Protein AF-C6XQ33-F1 (afdb_monomer_lite)

Secondary structure (DSSP, 8-state):
--HHHHHHHHHHHHHHHHHHHHHHHHHHHH------SS-SS--------S----------PPP-HHHHHHS--HHHHHHHGGGTTTT---STTPPP-SS---TT-TTPBTT--TT----HHHHTT-SB--HHHHHHHHH-HHHHSTT-S--------HHHHHHHHHHHHHSSSSPPPPPPPPPGGGGS---S----------S--------------------------SSSSSTTTTTTSSTTHHHHHHHHHHHHHHHHHHHHHHHHHHHHHHHHHHHHHHHHHHHHHHHHHS-----

Organism: Hirschia baltica (strain ATCC 49814 / DSM 5838 / IFAM 1418) (NCBI:txid582402)

Sequence (299 aa):
MSDLGLNKIMAAAFSTGLAILGLNAASDAFFEHDGPEQPGYLVEVAATDAGHGDDEPKWIPPTDYGVLLAEADIAKGQKKVAACASCHNFEPNGPNGTGPGLYDVVMRDKASHGGFGYSDALISLGGQWDYASLDGFLKNPKKYASGTAMNYAGLSKETDRMNVIAYLHSLSASPAPLPAPLPPEAFIEPTSGEEAHGDVVDAAHETAEDAGHAVDAAHEEVENVSADAEAGVDALTDAAEGAQSDVADAVEEATETASDTASSIVDDVTEAVESATDEVEEAAEEVGEEVDTEHGPHN

pLDDT: mean 71.57, std 25.39, range [24.31, 98.44]

Structure (mmCIF, N/CA/C/O backbone):
data_AF-C6XQ33-F1
#
_entry.id   AF-C6XQ33-F1
#
loop_
_atom_site.group_PDB
_atom_site.id
_atom_site.type_symbol
_atom_site.label_atom_id
_atom_site.label_alt_id
_atom_site.label_comp_id
_atom_site.label_asym_id
_atom_site.label_entity_id
_atom_site.label_seq_id
_atom_site.pdbx_PDB_ins_code
_atom_site.Cartn_x
_atom_site.Cartn_y
_atom_site.Cartn_z
_atom_site.occupancy
_atom_site.B_iso_or_equiv
_atom_site.auth_seq_id
_atom_site.auth_comp_id
_atom_site.auth_asym_id
_atom_site.auth_atom_id
_atom_site.pdbx_PDB_model_num
ATOM 1 N N . MET A 1 1 ? -25.876 24.936 46.669 1.00 51.25 1 MET A N 1
ATOM 2 C CA . MET A 1 1 ? -24.677 24.707 45.833 1.00 51.25 1 MET A CA 1
ATOM 3 C C . MET A 1 1 ? -24.783 25.668 44.660 1.00 51.25 1 MET A C 1
ATOM 5 O O . MET A 1 1 ? -25.888 25.924 44.219 1.00 51.25 1 MET A O 1
ATOM 9 N N . SER A 1 2 ? -23.699 26.343 44.301 1.00 61.03 2 SER A N 1
ATOM 10 C CA . SER A 1 2 ? -23.708 27.698 43.729 1.00 61.03 2 SER A CA 1
ATOM 11 C C . SER A 1 2 ? -24.217 27.813 42.274 1.00 61.03 2 SER A C 1
ATOM 13 O O . SER A 1 2 ? -23.411 27.780 41.347 1.00 61.03 2 SER A O 1
ATOM 15 N N . ASP A 1 3 ? -25.515 28.079 42.067 1.00 67.25 3 ASP A N 1
ATOM 16 C CA . ASP A 1 3 ? -26.125 28.367 40.745 1.00 67.25 3 ASP A CA 1
ATOM 17 C C . ASP A 1 3 ? -25.450 29.530 39.989 1.00 67.25 3 ASP A C 1
ATOM 19 O O . ASP A 1 3 ? -25.383 29.565 38.760 1.00 67.25 3 ASP A O 1
ATOM 23 N N . LEU A 1 4 ? -24.870 30.482 40.726 1.00 70.06 4 LEU A N 1
ATOM 24 C CA . LEU A 1 4 ? -24.167 31.628 40.147 1.00 70.06 4 LEU A CA 1
ATOM 25 C C . LEU A 1 4 ? -22.819 31.248 39.501 1.00 70.06 4 LEU A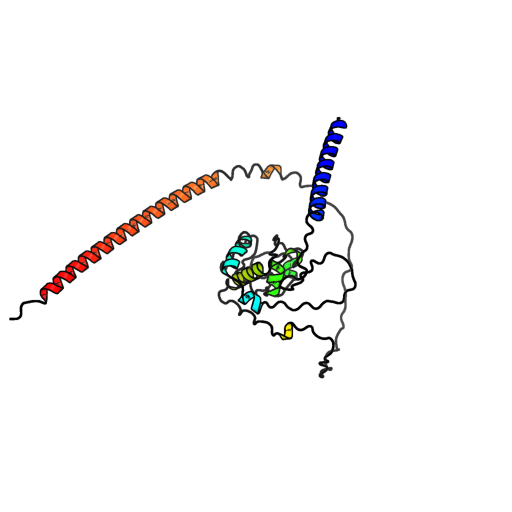 C 1
ATOM 27 O O . LEU A 1 4 ? -22.335 31.969 38.630 1.00 70.06 4 LEU A O 1
ATOM 31 N N . GLY A 1 5 ? -22.203 30.139 39.927 1.00 79.19 5 GLY A N 1
ATOM 32 C CA . GLY A 1 5 ? -20.967 29.620 39.334 1.00 79.19 5 GLY A CA 1
ATOM 33 C C . GLY A 1 5 ? -21.230 28.946 37.989 1.00 79.19 5 GLY A C 1
ATOM 34 O O . GLY A 1 5 ? -20.536 29.232 37.015 1.00 79.19 5 GLY A O 1
ATOM 35 N N . LEU A 1 6 ? -22.293 28.139 37.915 1.00 83.56 6 LEU A N 1
ATOM 36 C CA . LEU A 1 6 ? -22.696 27.449 36.691 1.00 83.56 6 LEU A CA 1
ATOM 37 C C . LEU A 1 6 ? -23.108 28.437 35.591 1.00 83.56 6 LEU A C 1
ATOM 39 O O . LEU A 1 6 ? -22.626 28.327 34.470 1.00 83.56 6 LEU A O 1
ATOM 43 N N . ASN A 1 7 ? -23.895 29.471 35.914 1.00 86.69 7 ASN A N 1
ATOM 44 C CA . ASN A 1 7 ? -24.280 30.489 34.928 1.00 86.69 7 ASN A CA 1
ATOM 45 C C . ASN A 1 7 ? -23.079 31.247 34.336 1.00 86.69 7 ASN A C 1
ATOM 47 O O . ASN A 1 7 ? -23.103 31.604 33.161 1.00 86.69 7 ASN A O 1
ATOM 51 N N . LYS A 1 8 ? -22.010 31.468 35.113 1.00 88.38 8 LYS A N 1
ATOM 52 C CA . LYS A 1 8 ? -20.780 32.101 34.607 1.00 88.38 8 LYS A CA 1
ATOM 53 C C . LYS A 1 8 ? -19.991 31.176 33.685 1.00 88.38 8 LYS A C 1
ATOM 55 O O . LYS A 1 8 ? -19.479 31.639 32.672 1.00 88.38 8 LYS A O 1
ATOM 60 N N . ILE A 1 9 ? -19.923 29.887 34.018 1.00 89.00 9 ILE A N 1
ATOM 61 C CA . ILE A 1 9 ? -19.264 28.876 33.180 1.00 89.00 9 ILE A CA 1
ATOM 62 C C . ILE A 1 9 ? -20.017 28.724 31.853 1.00 89.00 9 ILE A C 1
ATOM 64 O O . ILE A 1 9 ? -19.401 28.785 30.792 1.00 89.00 9 ILE A O 1
ATOM 68 N N . MET A 1 10 ? -21.348 28.629 31.895 1.00 89.06 10 MET A N 1
ATOM 69 C CA . MET A 1 10 ? -22.173 28.539 30.687 1.00 89.06 10 MET A CA 1
ATOM 70 C C . MET A 1 10 ? -22.054 29.804 29.830 1.00 89.06 10 MET A C 1
ATOM 72 O O . MET A 1 10 ? -21.887 29.705 28.618 1.00 89.06 10 MET A O 1
ATOM 76 N N . ALA A 1 11 ? -22.055 30.995 30.440 1.00 90.19 11 ALA A N 1
ATOM 77 C CA . ALA A 1 11 ? -21.854 32.247 29.712 1.00 90.19 11 ALA A CA 1
ATOM 78 C C . ALA A 1 11 ? -20.483 32.310 29.016 1.00 90.19 11 ALA A C 1
ATOM 80 O O . ALA A 1 11 ? -20.415 32.741 27.867 1.00 90.19 11 ALA A O 1
ATOM 81 N N . ALA A 1 12 ? -19.416 31.838 29.672 1.00 93.00 12 ALA A N 1
ATOM 82 C CA . ALA A 1 12 ? -18.077 31.779 29.083 1.00 93.00 12 ALA A CA 1
ATOM 83 C C . ALA A 1 12 ? -17.988 30.771 27.922 1.00 93.00 12 ALA A C 1
ATOM 85 O O . ALA A 1 12 ? -17.341 31.041 26.906 1.00 93.00 12 ALA A O 1
ATOM 86 N N . ALA A 1 13 ? -18.667 29.626 28.038 1.00 93.25 13 ALA A N 1
ATOM 87 C CA . ALA A 1 13 ? -18.737 28.634 26.968 1.00 93.25 13 ALA A CA 1
ATOM 88 C C . ALA A 1 13 ? -19.486 29.187 25.745 1.00 93.25 13 ALA A C 1
ATOM 90 O O . ALA A 1 13 ? -18.974 29.129 24.626 1.00 93.25 13 ALA A O 1
ATOM 91 N N . PHE A 1 14 ? -20.650 29.809 25.957 1.00 92.81 14 PHE A N 1
ATOM 92 C CA . PHE A 1 14 ? -21.431 30.403 24.872 1.00 92.81 14 PHE A CA 1
ATOM 93 C C . PHE A 1 14 ? -20.729 31.592 24.217 1.00 92.81 14 PHE A C 1
ATOM 95 O O . PHE A 1 14 ? -20.756 31.696 22.993 1.00 92.81 14 PHE A O 1
ATOM 102 N N . SER A 1 15 ? -20.061 32.461 24.984 1.00 93.31 15 SER A N 1
ATOM 103 C CA . SER A 1 15 ? -19.311 33.585 24.408 1.00 93.31 15 SER A CA 1
ATOM 104 C C . SER A 1 15 ? -18.145 33.111 23.547 1.00 93.31 15 SER A C 1
ATOM 106 O O . SER A 1 15 ? -17.896 33.673 22.485 1.00 93.31 15 SER A O 1
ATOM 108 N N . THR A 1 16 ? -17.453 32.056 23.983 1.00 94.94 16 THR A N 1
ATOM 109 C CA . THR A 1 16 ? -16.340 31.471 23.226 1.00 94.94 16 THR A CA 1
ATOM 110 C C . THR A 1 16 ? -16.848 30.811 21.945 1.00 94.94 16 THR A C 1
ATOM 112 O O . THR A 1 16 ? -16.303 31.062 20.873 1.00 94.94 16 THR A O 1
ATOM 115 N N . GLY A 1 17 ? -17.942 30.044 22.022 1.00 95.00 17 GLY A N 1
ATOM 116 C CA . GLY A 1 17 ? -18.570 29.433 20.848 1.00 95.00 17 GLY A CA 1
ATOM 117 C C . GLY A 1 17 ? -19.041 30.464 19.818 1.00 95.00 17 GLY A C 1
ATOM 118 O O . GLY A 1 17 ? -18.752 30.322 18.633 1.00 95.00 17 GLY A O 1
ATOM 119 N N . LEU A 1 18 ? -19.690 31.547 20.262 1.00 94.56 18 LEU A N 1
ATOM 120 C CA . LEU A 1 18 ? -20.123 32.644 19.387 1.00 94.56 18 LEU A CA 1
ATOM 121 C C . LEU A 1 18 ? -18.951 33.404 18.764 1.00 94.56 18 LEU A C 1
ATOM 123 O O . LEU A 1 18 ? -19.048 33.810 17.610 1.00 94.56 18 LEU A O 1
ATOM 127 N N . ALA A 1 19 ? -17.846 33.576 19.491 1.00 94.81 19 ALA A N 1
ATOM 128 C CA . ALA A 1 19 ? -16.646 34.196 18.942 1.00 94.81 19 ALA A CA 1
ATOM 129 C C . ALA A 1 19 ? -16.021 33.332 17.837 1.00 94.81 19 ALA A C 1
ATOM 131 O O . ALA A 1 19 ? -15.689 33.855 16.778 1.00 94.81 19 ALA A O 1
ATOM 132 N N . ILE A 1 20 ? -15.914 32.014 18.040 1.00 93.75 20 ILE A N 1
ATOM 133 C CA . ILE A 1 20 ? -15.385 31.088 17.025 1.00 93.75 20 ILE A CA 1
ATOM 134 C C . ILE A 1 20 ? -16.296 31.057 15.793 1.00 93.75 20 ILE A C 1
ATOM 136 O O . ILE A 1 20 ? -15.808 31.146 14.667 1.00 93.75 20 ILE A O 1
ATOM 140 N N . LEU A 1 21 ? -17.613 30.969 15.995 1.00 91.94 21 LEU A N 1
ATOM 141 C CA . LEU A 1 21 ? -18.579 30.960 14.897 1.00 91.94 21 LEU A CA 1
ATOM 142 C C . LEU A 1 21 ? -18.560 32.289 14.128 1.00 91.94 21 LEU A C 1
ATOM 144 O O . LEU A 1 21 ? -18.541 32.297 12.902 1.00 91.94 21 LEU A O 1
ATOM 148 N N . GLY A 1 22 ? -18.509 33.410 14.851 1.00 92.31 22 GLY A N 1
ATOM 149 C CA . GLY A 1 22 ? -18.441 34.746 14.268 1.00 92.31 22 GLY A CA 1
ATOM 150 C C . GLY A 1 22 ? -17.149 34.994 13.495 1.00 92.31 22 GLY A C 1
ATOM 151 O O . GLY A 1 22 ? -17.195 35.611 12.439 1.00 92.31 22 GLY A O 1
ATOM 152 N N . LEU A 1 23 ? -16.009 34.487 13.973 1.00 91.00 23 LEU A N 1
ATOM 153 C CA . LEU A 1 23 ? -14.731 34.591 13.265 1.00 91.00 23 LEU A CA 1
ATOM 154 C C . LEU A 1 23 ? -14.699 33.735 11.996 1.00 91.00 23 LEU A C 1
ATOM 156 O O . LEU A 1 23 ? -14.190 34.211 10.989 1.00 91.00 23 LEU A O 1
ATOM 160 N N . ASN A 1 24 ? -15.269 32.525 12.012 1.00 85.38 24 ASN A N 1
ATOM 161 C CA . ASN A 1 24 ? -15.393 31.710 10.797 1.00 85.38 24 ASN A CA 1
ATOM 162 C C . ASN A 1 24 ? -16.324 32.378 9.776 1.00 85.38 24 ASN A C 1
ATOM 164 O O . ASN A 1 24 ? -15.929 32.574 8.635 1.00 85.38 24 ASN A O 1
ATOM 168 N N . ALA A 1 25 ? -17.505 32.837 10.205 1.00 85.25 25 ALA A N 1
ATOM 169 C CA . ALA A 1 25 ? -18.443 33.528 9.319 1.00 85.25 25 ALA A CA 1
ATOM 170 C C . ALA A 1 25 ? -17.878 34.851 8.773 1.00 85.25 25 ALA A C 1
ATOM 172 O O . ALA A 1 25 ? -18.111 35.203 7.621 1.00 85.25 25 ALA A O 1
ATOM 173 N N . ALA A 1 26 ? -17.118 35.589 9.587 1.00 86.44 26 ALA A N 1
ATOM 174 C CA . ALA A 1 26 ? -16.405 36.773 9.128 1.00 86.44 26 ALA A CA 1
ATOM 175 C C . ALA A 1 26 ? -15.277 36.405 8.157 1.00 86.44 26 ALA A C 1
ATOM 177 O O . ALA A 1 26 ? -15.086 37.112 7.177 1.00 86.44 26 ALA A O 1
ATOM 178 N N . SER A 1 27 ? -14.553 35.308 8.395 1.00 82.69 27 SER A N 1
ATOM 179 C CA . SER A 1 27 ? -13.534 34.816 7.466 1.00 82.69 27 SER A CA 1
ATOM 180 C C . SER A 1 27 ? -14.152 34.514 6.102 1.00 82.69 27 SER A C 1
ATOM 182 O O . SER A 1 27 ? -13.655 35.016 5.104 1.00 82.69 27 SER A O 1
ATOM 184 N N . ASP A 1 28 ? -15.281 33.811 6.051 1.00 75.44 28 ASP A N 1
ATOM 185 C CA . ASP A 1 28 ? -15.960 33.514 4.782 1.00 75.44 28 ASP A CA 1
ATOM 186 C C . ASP A 1 28 ? -16.517 34.776 4.102 1.00 75.44 28 ASP A C 1
ATOM 188 O O . ASP A 1 28 ? -16.489 34.888 2.882 1.00 75.44 28 ASP A O 1
ATOM 192 N N . ALA A 1 29 ? -16.992 35.754 4.881 1.00 81.25 29 ALA A N 1
ATOM 193 C CA . ALA A 1 29 ? -17.533 37.003 4.342 1.00 81.25 29 ALA A CA 1
ATOM 194 C C . ALA A 1 29 ? -16.458 37.999 3.871 1.00 81.25 29 ALA A C 1
ATOM 196 O O . ALA A 1 29 ? -16.730 38.820 3.001 1.00 81.25 29 ALA A O 1
ATOM 197 N N . PHE A 1 30 ? -15.265 37.991 4.475 1.00 82.25 30 PHE A N 1
ATOM 198 C CA . PHE A 1 30 ? -14.160 38.883 4.097 1.00 82.25 30 PHE A CA 1
ATOM 199 C C . PHE A 1 30 ? -13.205 38.251 3.083 1.00 82.25 30 PHE A C 1
ATOM 201 O O . PHE A 1 30 ? -12.548 38.977 2.338 1.00 82.25 30 PHE A O 1
ATOM 208 N N . PHE A 1 31 ? -13.112 36.924 3.065 1.00 80.38 31 PHE A N 1
ATOM 209 C CA . PHE A 1 31 ? -12.342 36.164 2.094 1.00 80.38 31 PHE A CA 1
ATOM 210 C C . PHE A 1 31 ? -13.314 35.429 1.172 1.00 80.38 31 PHE A C 1
ATOM 212 O O . PHE A 1 31 ? -13.452 34.210 1.253 1.00 80.38 31 PHE A O 1
ATOM 219 N N . GLU A 1 32 ? -13.970 36.171 0.275 1.00 62.78 32 GLU A N 1
ATOM 220 C CA . GLU A 1 32 ? -14.597 35.580 -0.908 1.00 62.78 32 GLU A CA 1
ATOM 221 C C . GLU A 1 32 ? -13.506 34.840 -1.690 1.00 62.78 32 GLU A C 1
ATOM 223 O O . GLU A 1 32 ? -12.647 35.426 -2.352 1.00 62.78 32 GLU A O 1
ATOM 228 N N . HIS A 1 33 ? -13.464 33.523 -1.500 1.00 58.88 33 HIS A N 1
ATOM 229 C CA . HIS A 1 33 ? -12.551 32.643 -2.202 1.00 58.88 33 HIS A CA 1
ATOM 230 C C . HIS A 1 33 ? -13.174 32.367 -3.569 1.00 58.88 33 HIS A C 1
ATOM 232 O O . HIS A 1 33 ? -13.850 31.358 -3.760 1.00 58.88 33 HIS A O 1
ATOM 238 N N . ASP A 1 34 ? -12.970 33.290 -4.510 1.00 61.22 34 ASP A N 1
ATOM 239 C CA . ASP A 1 34 ? -13.173 33.017 -5.930 1.00 61.22 34 ASP A CA 1
ATOM 240 C C . ASP A 1 34 ? -12.180 31.918 -6.332 1.00 61.22 34 ASP A C 1
ATOM 242 O O . ASP A 1 34 ? -11.035 32.164 -6.726 1.00 61.22 34 ASP A O 1
ATOM 246 N N . GLY A 1 35 ? -12.599 30.666 -6.148 1.00 61.34 35 GLY A N 1
ATOM 247 C CA . GLY A 1 35 ? -11.924 29.520 -6.728 1.00 61.34 35 GLY A CA 1
ATOM 248 C C . GLY A 1 35 ? -11.896 29.699 -8.248 1.00 61.34 35 GLY A C 1
ATOM 249 O O . GLY A 1 35 ? -12.870 30.190 -8.820 1.00 61.34 35 GLY A O 1
ATOM 250 N N . PRO A 1 36 ? -10.797 29.348 -8.932 1.00 53.03 36 PRO A N 1
ATOM 251 C CA . PRO A 1 36 ? -10.714 29.522 -10.375 1.00 53.03 36 PRO A CA 1
ATOM 252 C C . PRO A 1 36 ? -11.858 28.762 -11.055 1.00 53.03 36 PRO A C 1
ATOM 254 O O . PRO A 1 36 ? -11.956 27.545 -10.916 1.00 53.03 36 PRO A O 1
ATOM 257 N N . GLU A 1 37 ? -12.682 29.465 -11.838 1.00 57.31 37 GLU A N 1
ATOM 258 C CA . GLU A 1 37 ? -13.810 28.886 -12.594 1.00 57.31 37 GLU A CA 1
ATOM 259 C C . GLU A 1 37 ? -13.374 27.839 -13.646 1.00 57.31 37 GLU A C 1
ATOM 261 O O . GLU A 1 37 ? -14.206 27.193 -14.278 1.00 57.31 37 GLU A O 1
ATOM 266 N N . GLN A 1 38 ? -12.065 27.637 -13.831 1.00 54.28 38 GLN A N 1
ATOM 267 C CA . GLN A 1 38 ? -11.473 26.541 -14.597 1.00 54.28 38 GLN A CA 1
ATOM 268 C C . GLN A 1 38 ? -10.183 26.069 -13.894 1.00 54.28 38 GLN A C 1
ATOM 270 O O . GLN A 1 38 ? -9.151 26.743 -14.000 1.00 54.28 38 GLN A O 1
ATOM 275 N N . PRO A 1 39 ? -10.174 24.930 -13.178 1.00 55.19 39 PRO A N 1
ATOM 276 C CA . PRO A 1 39 ? -8.922 24.291 -12.793 1.00 55.19 39 PRO A CA 1
ATOM 277 C C . PRO A 1 39 ? -8.177 23.856 -14.064 1.00 55.19 39 PRO A C 1
ATOM 279 O O . PRO A 1 39 ? -8.771 23.294 -14.979 1.00 55.19 39 PRO A O 1
ATOM 282 N N . GLY A 1 40 ? -6.862 24.093 -14.128 1.00 50.72 40 GLY A N 1
ATOM 283 C CA . GLY A 1 40 ? -5.999 23.784 -15.284 1.00 50.72 40 GLY A CA 1
ATOM 284 C C . GLY A 1 40 ? -5.842 22.294 -15.638 1.00 50.72 40 GLY A C 1
ATOM 285 O O . GLY A 1 40 ? -4.902 21.946 -16.346 1.00 50.72 40 GLY A O 1
ATOM 286 N N . TYR A 1 41 ? -6.732 21.432 -15.141 1.00 50.09 41 TYR A N 1
ATOM 287 C CA . TYR A 1 41 ? -6.979 20.065 -15.586 1.00 50.09 41 TYR A CA 1
ATOM 288 C C . TYR A 1 41 ? -8.327 19.606 -14.992 1.00 50.09 41 TYR A C 1
ATOM 290 O O . TYR A 1 41 ? -8.499 19.613 -13.772 1.00 50.09 41 TYR A O 1
ATOM 298 N N . LEU A 1 42 ? -9.297 19.244 -15.835 1.00 39.97 42 LEU A N 1
ATOM 299 C CA . LEU A 1 42 ? -10.604 18.739 -15.402 1.00 39.97 42 LEU A CA 1
ATOM 300 C C . LEU A 1 42 ? -10.475 17.267 -14.980 1.00 39.97 42 LEU A C 1
ATOM 302 O O . LEU A 1 42 ? -10.427 16.380 -15.825 1.00 39.97 42 LEU A O 1
ATOM 306 N N . VAL A 1 43 ? -10.450 17.015 -13.670 1.00 48.62 43 VAL A N 1
ATOM 307 C CA . VAL A 1 43 ? -10.897 15.747 -13.072 1.00 48.62 43 VAL A CA 1
ATOM 308 C C . VAL A 1 43 ? -11.839 16.114 -11.932 1.00 48.62 43 VAL A C 1
ATOM 310 O O . VAL A 1 43 ? -11.416 16.468 -10.832 1.00 48.62 43 VAL A O 1
ATOM 313 N N . GLU A 1 44 ? -13.135 16.086 -12.222 1.00 40.12 44 GLU A N 1
ATOM 314 C CA . GLU A 1 44 ? -14.192 16.263 -11.232 1.00 40.12 44 GLU A CA 1
ATOM 315 C C . GLU A 1 44 ? -14.238 15.027 -10.324 1.00 40.12 44 GLU A C 1
ATOM 317 O O . GLU A 1 44 ? -14.820 13.999 -10.660 1.00 40.12 44 GLU A O 1
ATOM 322 N N . VAL A 1 45 ? -13.622 15.121 -9.144 1.00 45.00 45 VAL A N 1
ATOM 323 C CA . VAL A 1 45 ? -13.967 14.249 -8.018 1.00 45.00 45 VAL A CA 1
ATOM 324 C C . VAL A 1 45 ? -15.098 14.934 -7.264 1.00 45.00 45 VAL A C 1
ATOM 326 O O . VAL A 1 45 ? -14.860 15.732 -6.358 1.00 45.00 45 VAL A O 1
ATOM 329 N N . ALA A 1 46 ? -16.337 14.620 -7.638 1.00 38.56 46 ALA A N 1
ATOM 330 C CA . ALA A 1 46 ? -17.474 14.872 -6.771 1.00 38.56 46 ALA A CA 1
ATOM 331 C C . ALA A 1 46 ? -17.298 14.026 -5.502 1.00 38.56 46 ALA A C 1
ATOM 333 O O . ALA A 1 46 ? -17.392 12.796 -5.516 1.00 38.56 46 ALA A O 1
ATOM 334 N N . ALA A 1 47 ? -17.019 14.701 -4.390 1.00 47.84 47 ALA A N 1
ATOM 335 C CA . ALA A 1 47 ? -17.428 14.215 -3.089 1.00 47.84 47 ALA A CA 1
ATOM 336 C C . ALA A 1 47 ? -18.958 14.123 -3.124 1.00 47.84 47 ALA A C 1
ATOM 338 O O . ALA A 1 47 ? -19.644 15.139 -3.127 1.00 47.84 47 ALA A O 1
ATOM 339 N N . THR A 1 48 ? -19.502 12.914 -3.235 1.00 36.56 48 THR A N 1
ATOM 340 C CA . THR A 1 48 ? -20.944 12.717 -3.104 1.00 36.56 48 THR A CA 1
ATOM 341 C C . THR A 1 48 ? -21.279 12.624 -1.624 1.00 36.56 48 THR A C 1
ATOM 343 O O . THR A 1 48 ? -21.150 11.563 -1.003 1.00 36.56 48 THR A O 1
ATOM 346 N N . ASP A 1 49 ? -21.682 13.769 -1.079 1.00 36.00 49 ASP A N 1
ATOM 347 C CA . ASP A 1 49 ? -22.638 13.855 0.013 1.00 36.00 49 ASP A CA 1
ATOM 348 C C . ASP A 1 49 ? -23.887 13.026 -0.310 1.00 36.00 49 ASP A C 1
ATOM 350 O O . ASP A 1 49 ? -24.335 12.921 -1.454 1.00 36.00 49 ASP A O 1
AT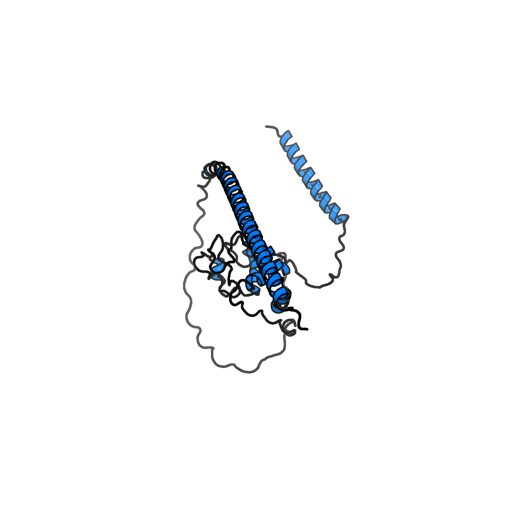OM 354 N N . ALA A 1 50 ? -24.439 12.405 0.726 1.00 42.50 50 ALA A N 1
ATOM 355 C CA . ALA A 1 50 ? -25.679 11.659 0.648 1.00 42.50 50 ALA A CA 1
ATOM 356 C C . ALA A 1 50 ? -26.858 12.611 0.381 1.00 42.50 50 ALA A C 1
ATOM 358 O O . ALA A 1 50 ? -27.193 13.446 1.219 1.00 42.50 50 ALA A O 1
ATOM 359 N N . GLY A 1 51 ? -27.533 12.437 -0.754 1.00 33.94 51 GLY A N 1
ATOM 360 C CA . GLY A 1 51 ? -28.790 13.110 -1.072 1.00 33.94 51 GLY A CA 1
ATOM 361 C C . GLY A 1 51 ? -29.403 12.515 -2.335 1.00 33.94 51 GLY A C 1
ATOM 362 O O . GLY A 1 51 ? -28.761 12.498 -3.374 1.00 33.94 51 GLY A O 1
ATOM 363 N N . HIS A 1 52 ? -30.615 11.971 -2.221 1.00 44.00 52 HIS A N 1
ATOM 364 C CA . HIS A 1 52 ? -31.347 11.329 -3.315 1.00 44.00 52 HIS A CA 1
ATOM 365 C C . HIS A 1 52 ? -31.658 12.321 -4.447 1.00 44.00 52 HIS A C 1
ATOM 367 O O . HIS A 1 52 ? -32.280 13.354 -4.195 1.00 44.00 52 HIS A O 1
ATOM 373 N N . GLY A 1 53 ? -31.309 11.951 -5.677 1.00 36.56 53 GLY A N 1
ATOM 374 C CA . GLY A 1 53 ? -31.744 12.592 -6.913 1.00 36.56 53 GLY A CA 1
ATOM 375 C C . GLY A 1 53 ? -31.690 11.574 -8.048 1.00 36.56 53 GLY A C 1
ATOM 376 O O . GLY A 1 53 ? -30.729 10.815 -8.150 1.00 36.56 53 GLY A O 1
ATOM 377 N N . ASP A 1 54 ? -32.768 11.500 -8.820 1.00 47.81 54 ASP A N 1
ATOM 378 C CA . ASP A 1 54 ? -32.917 10.640 -9.989 1.00 47.81 54 ASP A CA 1
ATOM 379 C C . ASP A 1 54 ? -31.949 11.086 -11.099 1.00 47.81 54 ASP A C 1
ATOM 381 O O . ASP A 1 54 ? -32.309 11.902 -11.942 1.00 47.81 54 ASP A O 1
ATOM 385 N N . ASP A 1 55 ? -30.723 10.567 -11.097 1.00 47.88 55 ASP A N 1
ATOM 386 C CA . ASP A 1 55 ? -29.735 10.820 -12.146 1.00 47.88 55 ASP A CA 1
ATOM 387 C C . ASP A 1 55 ? -29.357 9.503 -12.833 1.00 47.88 55 ASP A C 1
ATOM 389 O O . ASP A 1 55 ? -28.989 8.515 -12.189 1.00 47.88 55 ASP A O 1
ATOM 393 N N . GLU A 1 56 ? -29.469 9.481 -14.164 1.00 51.50 56 GLU A N 1
ATOM 394 C CA . GLU A 1 56 ? -28.942 8.396 -14.994 1.00 51.50 56 GLU A CA 1
ATOM 395 C C . GLU A 1 56 ? -27.460 8.142 -14.656 1.00 51.50 56 GLU A C 1
ATOM 397 O O . GLU A 1 56 ? -26.725 9.088 -14.351 1.00 51.50 56 GLU A O 1
ATOM 402 N N . PRO A 1 57 ? -26.979 6.884 -14.703 1.00 60.72 57 PRO A N 1
ATOM 403 C CA . PRO A 1 57 ? -25.595 6.576 -14.370 1.00 60.72 57 PRO A CA 1
ATOM 404 C C . PRO A 1 57 ? -24.643 7.301 -15.332 1.00 60.72 57 PRO A C 1
ATOM 406 O O . PRO A 1 57 ? -24.461 6.885 -16.476 1.00 60.72 57 PRO A O 1
ATOM 409 N N . LYS A 1 58 ? -24.013 8.385 -14.858 1.00 77.50 58 LYS A N 1
ATOM 410 C CA . LYS A 1 58 ? -22.934 9.081 -15.567 1.00 77.50 58 LYS A CA 1
ATOM 411 C C . LYS A 1 58 ? -21.804 8.087 -15.817 1.00 77.50 58 LYS A C 1
ATOM 413 O O . LYS A 1 58 ? -21.259 7.512 -14.874 1.00 77.50 58 LYS A O 1
ATOM 418 N N . TRP A 1 59 ? -21.453 7.889 -17.084 1.00 76.88 59 TRP A N 1
ATOM 419 C CA . TRP A 1 59 ? -20.319 7.056 -17.452 1.00 76.88 59 TRP A CA 1
ATOM 420 C C . TRP A 1 59 ? -19.027 7.645 -16.868 1.00 76.88 59 TRP A C 1
ATOM 422 O O . TRP A 1 59 ? -18.769 8.848 -16.961 1.00 76.88 59 TRP A O 1
ATOM 432 N N . ILE A 1 60 ? -18.236 6.787 -16.224 1.00 76.69 60 ILE A N 1
ATOM 433 C CA . ILE A 1 60 ? -16.923 7.123 -15.675 1.00 76.69 60 ILE A CA 1
ATOM 434 C C . ILE A 1 60 ? -15.903 6.323 -16.492 1.00 76.69 60 ILE A C 1
ATOM 436 O O . ILE A 1 60 ? -16.022 5.093 -16.528 1.00 76.69 60 ILE A O 1
ATOM 440 N N . PRO A 1 61 ? -14.922 6.976 -17.145 1.00 78.69 61 PRO A N 1
ATOM 441 C CA . PRO A 1 61 ? -13.887 6.260 -17.877 1.00 78.69 61 PRO A CA 1
ATOM 442 C C . PRO A 1 61 ? -13.130 5.295 -16.951 1.00 78.69 61 PRO A C 1
ATOM 444 O O . PRO A 1 61 ? -12.911 5.620 -15.779 1.00 78.69 61 PRO A O 1
ATOM 447 N N . PRO A 1 62 ? -12.697 4.125 -17.451 1.00 85.62 62 PRO A N 1
ATOM 448 C CA . PRO A 1 62 ? -11.885 3.205 -16.668 1.00 85.62 62 PRO A CA 1
ATOM 449 C C . PRO A 1 62 ? -10.536 3.840 -16.304 1.00 85.62 62 PRO A C 1
ATOM 451 O O . PRO A 1 62 ? -9.951 4.594 -17.081 1.00 85.62 62 PRO A O 1
ATOM 454 N N . THR A 1 63 ? -10.017 3.512 -15.123 1.00 91.38 63 THR A N 1
ATOM 455 C CA . THR A 1 63 ? -8.686 3.951 -14.688 1.00 91.38 63 THR A CA 1
ATOM 456 C C . THR A 1 63 ? -7.592 3.201 -15.451 1.00 91.38 63 THR A C 1
ATOM 458 O O . THR A 1 63 ? -7.563 1.969 -15.452 1.00 91.38 63 THR A O 1
ATOM 461 N N . ASP A 1 64 ? -6.660 3.936 -16.064 1.00 93.12 64 ASP A N 1
ATOM 462 C CA . ASP A 1 64 ? -5.514 3.352 -16.767 1.00 93.12 64 ASP A CA 1
ATOM 463 C C . ASP A 1 64 ? -4.357 3.032 -15.818 1.00 93.12 64 ASP A C 1
ATOM 465 O O . ASP A 1 64 ? -3.431 3.823 -15.622 1.00 93.12 64 ASP A O 1
ATOM 469 N N . TYR A 1 65 ? -4.381 1.838 -15.235 1.00 93.06 65 TYR A N 1
ATOM 470 C CA . TYR A 1 65 ? -3.281 1.385 -14.386 1.00 93.06 65 TYR A CA 1
ATOM 471 C C . TYR A 1 65 ? -1.962 1.185 -15.151 1.00 93.06 65 TYR A C 1
ATOM 473 O O . TYR A 1 65 ? -0.906 1.220 -14.525 1.00 93.06 65 TYR A O 1
ATOM 481 N N . GLY A 1 66 ? -1.987 1.009 -16.478 1.00 92.75 66 GLY A N 1
ATOM 482 C CA . GLY A 1 66 ? -0.774 0.856 -17.285 1.00 92.75 66 GLY A CA 1
ATOM 483 C C . GLY A 1 66 ? 0.039 2.144 -17.350 1.00 92.75 66 GLY A C 1
ATOM 484 O O . GLY A 1 66 ? 1.250 2.123 -17.131 1.00 92.75 66 GLY A O 1
ATOM 485 N N . VAL A 1 67 ? -0.626 3.279 -17.569 1.00 92.81 67 VAL A N 1
ATOM 486 C CA . VAL A 1 67 ? 0.022 4.602 -17.535 1.00 92.81 67 VAL A CA 1
ATOM 487 C C . VAL A 1 67 ? 0.411 4.980 -16.108 1.00 92.81 67 VAL A C 1
ATOM 489 O O . VAL A 1 67 ? 1.561 5.337 -15.854 1.00 92.81 67 VAL A O 1
ATOM 492 N N . LEU A 1 68 ? -0.514 4.839 -15.155 1.00 94.38 68 LEU A N 1
ATOM 493 C CA . LEU A 1 68 ? -0.294 5.273 -13.774 1.00 94.38 68 LEU A CA 1
ATOM 494 C C . LEU A 1 68 ? 0.867 4.543 -13.088 1.00 94.38 68 LEU A C 1
ATOM 496 O O . LEU A 1 68 ? 1.629 5.156 -12.341 1.00 94.38 68 LEU A O 1
ATOM 500 N N . LEU A 1 69 ? 1.025 3.239 -13.335 1.00 94.12 69 LEU A N 1
ATOM 501 C CA . LEU A 1 69 ? 2.135 2.465 -12.774 1.00 94.12 69 LEU A CA 1
ATOM 502 C C . LEU A 1 69 ? 3.449 2.699 -13.521 1.00 94.12 69 LEU A C 1
ATOM 504 O O . LEU A 1 69 ? 4.506 2.600 -12.903 1.00 94.12 69 LEU A O 1
ATOM 508 N N . ALA A 1 70 ? 3.409 3.043 -14.812 1.00 93.44 70 ALA A N 1
ATOM 509 C CA . ALA A 1 70 ? 4.607 3.426 -15.559 1.00 93.44 70 ALA A CA 1
ATOM 510 C C . ALA A 1 70 ? 5.196 4.765 -15.073 1.00 93.44 70 ALA A C 1
ATOM 512 O O . ALA A 1 70 ? 6.409 4.961 -15.133 1.00 93.44 70 ALA A O 1
ATOM 513 N N . GLU A 1 71 ? 4.354 5.669 -14.567 1.00 93.94 71 GLU A N 1
ATOM 514 C CA . GLU A 1 71 ? 4.760 6.958 -13.987 1.00 93.94 71 GLU A CA 1
ATOM 515 C C . GLU A 1 71 ? 5.089 6.883 -12.484 1.00 93.94 71 GLU A C 1
ATOM 517 O O . GLU A 1 71 ? 5.587 7.852 -11.899 1.00 93.94 71 GLU A O 1
ATOM 522 N N . ALA A 1 72 ? 4.815 5.746 -11.841 1.00 96.75 72 ALA A N 1
ATOM 523 C CA . ALA A 1 72 ? 5.004 5.568 -10.410 1.00 96.75 72 ALA A CA 1
ATOM 524 C C . ALA A 1 72 ? 6.490 5.525 -10.005 1.00 96.75 72 ALA A C 1
ATOM 526 O O . ALA A 1 72 ? 7.364 5.022 -10.707 1.00 96.75 72 ALA A O 1
ATOM 527 N N . ASP A 1 73 ? 6.774 6.023 -8.803 1.00 97.81 73 ASP A N 1
ATOM 528 C CA . ASP A 1 73 ? 8.105 6.099 -8.208 1.00 97.81 73 ASP A CA 1
ATOM 529 C C . ASP A 1 73 ? 8.226 5.100 -7.049 1.00 97.81 73 ASP A C 1
ATOM 531 O O . ASP A 1 73 ? 7.695 5.307 -5.950 1.00 97.81 73 ASP A O 1
ATOM 535 N N . ILE A 1 74 ? 8.972 4.021 -7.293 1.00 97.38 74 ILE A N 1
ATOM 536 C CA . ILE A 1 74 ? 9.208 2.934 -6.332 1.00 97.38 74 ILE A CA 1
ATOM 537 C C . ILE A 1 74 ? 9.876 3.450 -5.049 1.00 97.38 74 ILE A C 1
ATOM 539 O O . ILE A 1 74 ? 9.509 3.027 -3.954 1.00 97.38 74 ILE A O 1
ATOM 543 N N . ALA A 1 75 ? 10.814 4.399 -5.142 1.00 97.69 75 ALA A N 1
ATOM 544 C CA . ALA A 1 75 ? 11.522 4.923 -3.974 1.00 97.69 75 ALA A CA 1
ATOM 545 C C . ALA A 1 75 ? 10.599 5.773 -3.088 1.00 97.69 75 ALA A C 1
ATOM 547 O O . ALA A 1 75 ? 10.688 5.737 -1.856 1.00 97.69 75 ALA A O 1
ATOM 548 N N . LYS A 1 76 ? 9.669 6.526 -3.691 1.00 98.00 76 LYS A N 1
ATOM 549 C CA . LYS A 1 76 ? 8.591 7.185 -2.937 1.00 98.00 76 LYS A CA 1
ATOM 550 C C . LYS A 1 76 ? 7.629 6.162 -2.336 1.00 98.00 76 LYS A C 1
ATOM 552 O O . LYS A 1 76 ? 7.209 6.348 -1.195 1.00 98.00 76 LYS A O 1
ATOM 557 N N . GLY A 1 77 ? 7.333 5.081 -3.055 1.00 97.56 77 GLY A N 1
ATOM 558 C CA . GLY A 1 77 ? 6.533 3.956 -2.569 1.00 97.56 77 GLY A CA 1
ATOM 559 C C . GLY A 1 77 ? 7.115 3.331 -1.308 1.00 97.56 77 GLY A C 1
ATOM 560 O O . GLY A 1 77 ? 6.430 3.247 -0.290 1.00 97.56 77 GLY A O 1
ATOM 561 N N . GLN A 1 78 ? 8.412 3.016 -1.334 1.00 97.12 78 GLN A N 1
ATOM 562 C CA . GLN A 1 78 ? 9.154 2.477 -0.195 1.00 97.12 78 GLN A CA 1
ATOM 563 C C . GLN A 1 78 ? 9.055 3.380 1.046 1.00 97.12 78 GLN A C 1
ATOM 565 O O . GLN A 1 78 ? 8.885 2.908 2.167 1.00 97.12 78 GLN A O 1
ATOM 570 N N . LYS A 1 79 ? 9.111 4.705 0.868 1.00 97.38 79 LYS A N 1
ATOM 571 C CA . LYS A 1 79 ? 8.934 5.651 1.984 1.00 97.38 79 LYS A CA 1
ATOM 572 C C . LYS A 1 79 ? 7.507 5.642 2.530 1.00 97.38 79 LYS A C 1
ATOM 574 O O . LYS A 1 79 ? 7.307 5.819 3.727 1.00 97.38 79 LYS A O 1
ATOM 579 N N . LYS A 1 80 ? 6.508 5.461 1.665 1.00 96.88 80 LYS A N 1
ATOM 580 C CA . LYS A 1 80 ? 5.089 5.473 2.045 1.00 96.88 80 LYS A CA 1
ATOM 581 C C . LYS A 1 80 ? 4.663 4.194 2.761 1.00 96.88 80 LYS A C 1
ATOM 583 O O . LYS A 1 80 ? 3.863 4.281 3.691 1.00 96.88 80 LYS A O 1
ATOM 588 N N . VAL A 1 81 ? 5.243 3.042 2.417 1.00 96.62 81 VAL A N 1
ATOM 589 C CA . VAL A 1 81 ? 4.965 1.773 3.117 1.00 96.62 81 VAL A CA 1
ATOM 590 C C . VAL A 1 81 ? 5.524 1.709 4.539 1.00 96.62 81 VAL A C 1
ATOM 592 O O . VAL A 1 81 ? 5.186 0.785 5.274 1.00 96.62 81 VAL A O 1
ATOM 595 N N . ALA A 1 82 ? 6.308 2.697 4.982 1.00 95.44 82 ALA A N 1
ATOM 596 C CA . ALA A 1 82 ? 6.735 2.792 6.379 1.00 95.44 82 ALA A CA 1
ATOM 597 C C . ALA A 1 82 ? 5.538 2.790 7.353 1.00 95.44 82 ALA A C 1
ATOM 599 O O . ALA A 1 82 ? 5.621 2.209 8.430 1.00 95.44 82 ALA A O 1
ATOM 600 N N . ALA A 1 83 ? 4.393 3.356 6.948 1.00 94.56 83 ALA A N 1
ATOM 601 C CA . ALA A 1 83 ? 3.154 3.319 7.732 1.00 94.56 83 ALA A CA 1
ATOM 602 C C . ALA A 1 83 ? 2.535 1.911 7.853 1.00 94.56 83 ALA A C 1
ATOM 604 O O . ALA A 1 83 ? 1.678 1.687 8.703 1.00 94.56 83 ALA A O 1
ATOM 605 N N . CYS A 1 84 ? 2.944 0.975 6.998 1.00 97.44 84 CYS A N 1
ATOM 606 C CA . CYS A 1 84 ? 2.465 -0.403 6.966 1.00 97.44 84 CYS A CA 1
ATOM 607 C C . CYS A 1 84 ? 3.404 -1.356 7.730 1.00 97.44 84 CYS A C 1
ATOM 609 O O . CYS A 1 84 ? 2.973 -2.431 8.143 1.00 97.44 84 CYS A O 1
ATOM 611 N N . ALA A 1 85 ? 4.663 -0.957 7.949 1.00 96.12 85 ALA A N 1
ATOM 612 C CA . ALA A 1 85 ? 5.713 -1.786 8.547 1.00 96.12 85 ALA A CA 1
ATOM 613 C C . ALA A 1 85 ? 5.473 -2.152 10.022 1.00 96.12 85 ALA A C 1
ATOM 615 O O . ALA A 1 85 ? 6.034 -3.125 10.510 1.00 96.12 85 ALA A O 1
ATOM 616 N N . SER A 1 86 ? 4.616 -1.413 10.733 1.00 95.62 86 SER A N 1
ATOM 617 C CA . SER A 1 86 ? 4.211 -1.765 12.102 1.00 95.62 86 SER A CA 1
ATOM 618 C C . SER A 1 86 ? 3.328 -3.012 12.167 1.00 95.62 86 SER A C 1
ATOM 620 O O . SER A 1 86 ? 3.233 -3.644 13.217 1.00 95.62 86 SER A O 1
ATOM 622 N N . CYS A 1 87 ? 2.667 -3.362 11.062 1.00 98.00 87 CYS A N 1
ATOM 623 C CA . CYS A 1 87 ? 1.739 -4.486 11.002 1.00 98.00 87 CYS A CA 1
ATOM 624 C C . CYS A 1 87 ? 2.193 -5.576 10.032 1.00 98.00 87 CYS A C 1
ATOM 626 O O . CYS A 1 87 ? 1.845 -6.735 10.232 1.00 98.00 87 CYS A O 1
ATOM 628 N N . HIS A 1 88 ? 2.938 -5.216 8.988 1.00 98.19 88 HIS A N 1
ATOM 629 C CA . HIS A 1 88 ? 3.272 -6.105 7.885 1.00 98.19 88 HIS A CA 1
ATOM 630 C C . HIS A 1 88 ? 4.776 -6.284 7.714 1.00 98.19 88 HIS A C 1
ATOM 632 O O . HIS A 1 88 ? 5.554 -5.347 7.884 1.00 98.19 88 HIS A O 1
ATOM 638 N N . ASN A 1 89 ? 5.154 -7.486 7.282 1.00 96.75 89 ASN A N 1
ATOM 639 C CA . ASN A 1 89 ? 6.503 -7.813 6.844 1.00 96.75 89 ASN A CA 1
ATOM 640 C C . ASN A 1 89 ? 6.579 -7.811 5.299 1.00 96.75 89 ASN A C 1
ATOM 642 O O . ASN A 1 89 ? 5.614 -8.181 4.624 1.00 96.75 89 ASN A O 1
ATOM 646 N N . PHE A 1 90 ? 7.713 -7.379 4.746 1.00 96.75 90 PHE A N 1
ATOM 647 C CA . PHE A 1 90 ? 7.960 -7.232 3.304 1.00 96.75 90 PHE A CA 1
ATOM 648 C C . PHE A 1 90 ? 9.024 -8.193 2.759 1.00 96.75 90 PHE A C 1
ATOM 650 O O . PHE A 1 90 ? 9.294 -8.197 1.561 1.00 96.75 90 PHE A O 1
ATOM 657 N N . GLU A 1 91 ? 9.642 -8.988 3.626 1.00 95.12 91 GLU A N 1
ATOM 658 C CA . GLU A 1 91 ? 10.682 -9.943 3.274 1.00 95.12 91 GLU A CA 1
ATOM 659 C C . GLU A 1 91 ? 10.075 -11.240 2.715 1.00 95.12 91 GLU A C 1
ATOM 661 O O . GLU A 1 91 ? 8.975 -11.648 3.118 1.00 95.12 91 GLU A O 1
ATOM 666 N N . PRO A 1 92 ? 10.792 -11.936 1.814 1.00 94.38 92 PRO A N 1
ATOM 667 C CA . PRO A 1 92 ? 10.380 -13.252 1.349 1.00 94.38 92 PRO A CA 1
ATOM 668 C C . PRO A 1 92 ? 10.233 -14.218 2.529 1.00 94.38 92 PRO A C 1
ATOM 670 O O . PRO A 1 92 ? 11.187 -14.454 3.266 1.00 94.38 92 PRO A O 1
ATOM 673 N N . ASN A 1 93 ? 9.050 -14.819 2.681 1.00 87.31 93 ASN A N 1
ATOM 674 C CA . ASN A 1 93 ? 8.720 -15.730 3.788 1.00 87.31 93 ASN A CA 1
ATOM 675 C C . ASN A 1 93 ? 8.860 -15.107 5.193 1.00 87.31 93 ASN A C 1
ATOM 677 O O . ASN A 1 93 ? 9.050 -15.835 6.169 1.00 87.31 93 ASN A O 1
ATOM 681 N N . GLY A 1 94 ? 8.768 -13.778 5.305 1.00 88.19 94 GLY A N 1
ATOM 682 C CA . GLY A 1 94 ? 8.750 -13.102 6.598 1.00 88.19 94 GLY A CA 1
ATOM 683 C C . GLY A 1 94 ? 7.572 -13.560 7.475 1.00 88.19 94 GLY A C 1
ATOM 684 O O . GLY A 1 94 ? 6.533 -13.975 6.952 1.00 88.19 94 GLY A O 1
ATOM 685 N N . PRO A 1 95 ? 7.706 -13.507 8.813 1.00 93.81 95 PRO A N 1
ATOM 686 C CA . PRO A 1 95 ? 6.649 -13.935 9.719 1.00 93.81 95 PRO A CA 1
ATOM 687 C C . PRO A 1 95 ? 5.405 -13.047 9.605 1.00 93.81 95 PRO A C 1
ATOM 689 O O . PRO A 1 95 ? 5.487 -11.845 9.341 1.00 93.81 95 PRO A O 1
ATOM 692 N N . ASN A 1 96 ? 4.247 -13.641 9.889 1.00 96.44 96 ASN A N 1
ATOM 693 C CA . ASN A 1 96 ? 3.018 -12.890 10.117 1.00 96.44 96 ASN A CA 1
ATOM 694 C C . ASN A 1 96 ? 3.117 -12.083 11.419 1.00 96.44 96 ASN A C 1
ATOM 696 O O . ASN A 1 96 ? 3.660 -12.567 12.412 1.00 96.44 96 ASN A O 1
ATOM 700 N N . GLY A 1 97 ? 2.555 -10.876 11.416 1.00 93.94 97 GLY A N 1
ATOM 701 C CA . GLY A 1 97 ? 2.419 -10.026 12.597 1.00 93.94 97 GLY A CA 1
ATOM 702 C C . GLY A 1 97 ? 0.956 -9.671 12.841 1.00 93.94 97 GLY A C 1
ATOM 703 O O . GLY A 1 97 ? 0.067 -10.509 12.693 1.00 93.94 97 GLY A O 1
ATOM 704 N N . THR A 1 98 ? 0.695 -8.402 13.158 1.00 97.19 98 THR A N 1
ATOM 705 C CA . THR A 1 98 ? -0.672 -7.851 13.192 1.00 97.19 98 THR A CA 1
ATOM 706 C C . THR A 1 98 ? -1.378 -8.007 11.839 1.00 97.19 98 THR A C 1
ATOM 708 O O . THR A 1 98 ? -2.592 -8.181 11.784 1.00 97.19 98 THR A O 1
ATOM 711 N N . GLY A 1 99 ? -0.618 -7.954 10.743 1.00 97.44 99 GLY A N 1
ATOM 712 C CA . GLY A 1 99 ? -1.049 -8.259 9.385 1.00 97.44 99 GLY A CA 1
ATOM 713 C C . GLY A 1 99 ? -0.214 -9.382 8.746 1.00 97.44 99 GLY A C 1
ATOM 714 O O . GLY A 1 99 ? 0.840 -9.758 9.268 1.00 97.44 99 GLY A O 1
ATOM 715 N N . PRO A 1 100 ? -0.666 -9.928 7.603 1.00 97.50 100 PRO A N 1
ATOM 716 C CA . PRO A 1 100 ? 0.060 -10.959 6.864 1.00 97.50 100 PRO A CA 1
ATOM 717 C C . PRO A 1 100 ? 1.310 -10.407 6.166 1.00 97.50 100 PRO A C 1
ATOM 719 O O . PRO A 1 100 ? 1.388 -9.209 5.879 1.00 97.50 100 PRO A O 1
ATOM 722 N N . GLY A 1 101 ? 2.239 -11.287 5.789 1.00 97.38 101 GLY A N 1
ATOM 723 C CA . GLY A 1 101 ? 3.347 -10.938 4.896 1.00 97.38 101 GLY A CA 1
ATOM 724 C C . GLY A 1 101 ? 2.875 -10.390 3.537 1.00 97.38 101 GLY A C 1
ATOM 725 O O . GLY A 1 101 ? 1.937 -10.912 2.915 1.00 97.38 101 GLY A O 1
ATOM 726 N N . LEU A 1 102 ? 3.526 -9.322 3.067 1.00 97.50 102 LEU A N 1
ATOM 727 C CA . LEU A 1 102 ? 3.183 -8.602 1.831 1.00 97.50 102 LEU A CA 1
ATOM 728 C C . LEU A 1 102 ? 4.140 -8.862 0.661 1.00 97.50 102 LEU A C 1
ATOM 730 O O . LEU A 1 102 ? 3.898 -8.355 -0.433 1.00 97.50 102 LEU A O 1
ATOM 734 N N . TYR A 1 103 ? 5.179 -9.675 0.852 1.00 97.19 103 TYR A N 1
ATOM 735 C CA . TYR A 1 103 ? 5.957 -10.198 -0.271 1.00 97.19 103 TYR A CA 1
ATOM 736 C C . TYR A 1 103 ? 5.052 -11.017 -1.207 1.00 97.19 103 TYR A C 1
ATOM 738 O O . TYR A 1 103 ? 4.187 -11.762 -0.727 1.00 97.19 103 TYR A O 1
ATOM 746 N N . ASP A 1 104 ? 5.216 -10.849 -2.522 1.00 95.94 104 ASP A N 1
ATOM 747 C CA . ASP A 1 104 ? 4.362 -11.441 -3.561 1.00 95.94 104 ASP A CA 1
ATOM 748 C C . ASP A 1 104 ? 2.859 -11.183 -3.335 1.00 95.94 104 ASP A C 1
ATOM 750 O O . ASP A 1 104 ? 2.029 -12.076 -3.498 1.00 95.94 104 ASP A O 1
ATOM 754 N N . VAL A 1 105 ? 2.467 -9.983 -2.884 1.00 97.00 105 VAL A N 1
ATOM 755 C CA . VAL A 1 105 ? 1.038 -9.669 -2.678 1.00 97.00 105 VAL A CA 1
ATOM 756 C C . VAL A 1 105 ? 0.312 -9.302 -3.971 1.00 97.00 105 VAL A C 1
ATOM 758 O O . VAL A 1 105 ? -0.879 -9.577 -4.094 1.00 97.00 105 VAL A O 1
ATOM 761 N N . VAL A 1 106 ? 0.995 -8.684 -4.935 1.00 96.56 106 VAL A N 1
ATOM 762 C CA . VAL A 1 106 ? 0.366 -8.239 -6.187 1.00 96.56 106 VAL A CA 1
ATOM 763 C C . VAL A 1 106 ? -0.025 -9.459 -7.020 1.00 96.56 106 VAL A C 1
ATOM 765 O O . VAL A 1 106 ? 0.787 -10.354 -7.224 1.00 96.56 106 VAL A O 1
ATOM 768 N N . MET A 1 107 ? -1.277 -9.495 -7.481 1.00 95.56 107 MET A N 1
ATOM 769 C CA . MET A 1 107 ? -1.927 -10.639 -8.142 1.00 95.56 107 MET A CA 1
ATOM 770 C C . MET A 1 107 ? -2.123 -11.892 -7.273 1.00 95.56 107 MET A C 1
ATOM 772 O O . MET A 1 107 ? -2.655 -12.882 -7.758 1.00 95.56 107 MET A O 1
ATOM 776 N N . ARG A 1 108 ? -1.772 -11.877 -5.985 1.00 96.00 108 ARG A N 1
ATOM 777 C CA . ARG A 1 108 ? -2.069 -12.999 -5.084 1.00 96.00 108 ARG A CA 1
ATOM 778 C C . ARG A 1 108 ? -3.553 -13.031 -4.732 1.00 96.00 108 ARG A C 1
ATOM 780 O O . ARG A 1 108 ? -4.162 -11.977 -4.545 1.00 96.00 108 ARG A O 1
ATOM 787 N N . ASP A 1 109 ? -4.118 -14.223 -4.556 1.00 97.31 109 ASP A N 1
ATOM 788 C CA . ASP A 1 109 ? -5.489 -14.380 -4.062 1.00 97.31 109 ASP A CA 1
ATOM 789 C C . ASP A 1 109 ? -5.693 -13.633 -2.734 1.00 97.31 109 ASP A C 1
ATOM 791 O O . ASP A 1 109 ? -4.844 -13.659 -1.830 1.00 97.31 109 ASP A O 1
ATOM 795 N N . LYS A 1 110 ? -6.827 -12.943 -2.601 1.00 97.50 110 LYS A N 1
ATOM 796 C CA . LYS A 1 110 ? -7.189 -12.243 -1.366 1.00 97.50 110 LYS A CA 1
ATOM 797 C C . LYS A 1 110 ? -7.357 -13.266 -0.243 1.00 97.50 110 LYS A C 1
ATOM 799 O O . LYS A 1 110 ? -7.805 -14.384 -0.463 1.00 97.50 110 LYS A O 1
ATOM 804 N N . ALA A 1 111 ? -6.972 -12.872 0.970 1.00 96.38 111 ALA A N 1
ATOM 805 C CA . ALA A 1 111 ? -7.079 -13.709 2.167 1.00 96.38 111 ALA A CA 1
ATOM 806 C C . ALA A 1 111 ? -6.398 -15.101 2.076 1.00 96.38 111 ALA A C 1
ATOM 808 O O . ALA A 1 111 ? -6.856 -16.052 2.703 1.00 96.38 111 ALA A O 1
ATOM 809 N N . SER A 1 112 ? -5.298 -15.227 1.321 1.00 96.12 112 SER A N 1
ATOM 810 C CA . SER A 1 112 ? -4.651 -16.525 1.045 1.00 96.12 112 SER A CA 1
ATOM 811 C C . SER A 1 112 ? -3.277 -16.739 1.693 1.00 96.12 112 SER A C 1
ATOM 813 O O . SER A 1 112 ? -2.706 -17.822 1.565 1.00 96.12 112 SER A O 1
ATOM 815 N N . HIS A 1 113 ? -2.704 -15.738 2.375 1.00 95.56 113 HIS A N 1
ATOM 816 C CA . HIS A 1 113 ? -1.362 -15.889 2.939 1.00 95.56 113 HIS A CA 1
ATOM 817 C C . HIS A 1 113 ? -1.369 -16.903 4.090 1.00 95.56 113 HIS A C 1
ATOM 819 O O . HIS A 1 113 ? -2.170 -16.805 5.023 1.00 95.56 113 HIS A O 1
ATOM 825 N N . GLY A 1 114 ? -0.470 -17.886 4.015 1.00 94.31 114 GLY A N 1
ATOM 826 C CA . GLY A 1 114 ? -0.444 -19.015 4.937 1.00 94.31 114 GLY A CA 1
ATOM 827 C C . GLY A 1 114 ? -0.280 -18.589 6.396 1.00 94.31 114 GLY A C 1
ATOM 828 O O . GLY A 1 114 ? 0.514 -17.708 6.722 1.00 94.31 114 GLY A O 1
ATOM 829 N N . GLY A 1 115 ? -1.033 -19.235 7.287 1.00 94.75 115 GLY A N 1
ATOM 830 C CA . GLY A 1 115 ? -0.892 -19.051 8.733 1.00 94.75 115 GLY A CA 1
ATOM 831 C C . GLY A 1 115 ? -1.388 -17.709 9.283 1.00 94.75 115 GLY A C 1
ATOM 832 O O . GLY A 1 115 ? -1.097 -17.414 10.439 1.00 94.75 115 GLY A O 1
ATOM 833 N N . PHE A 1 116 ? -2.108 -16.898 8.499 1.00 97.56 116 PHE A N 1
ATOM 834 C CA . PHE A 1 116 ? -2.734 -15.661 8.975 1.00 97.56 116 PHE A CA 1
ATOM 835 C C . PHE A 1 116 ? -4.254 -15.824 9.139 1.00 97.56 116 PHE A C 1
ATOM 837 O O . PHE A 1 116 ? -4.924 -16.385 8.273 1.00 97.56 116 PHE A O 1
ATOM 844 N N . GLY A 1 117 ? -4.808 -15.319 10.245 1.00 97.06 117 GLY A N 1
ATOM 845 C CA . GLY A 1 117 ? -6.251 -15.300 10.494 1.00 97.06 117 GLY A CA 1
ATOM 846 C C . GLY A 1 117 ? -6.904 -14.057 9.889 1.00 97.06 117 GLY A C 1
ATOM 847 O O . GLY A 1 117 ? -6.748 -12.959 10.417 1.00 97.06 117 GLY A O 1
ATOM 848 N N . TYR A 1 118 ? -7.636 -14.218 8.787 1.00 97.88 118 TYR A N 1
ATOM 849 C CA . TYR A 1 118 ? -8.335 -13.117 8.119 1.00 97.88 118 TYR A CA 1
ATOM 850 C C . TYR A 1 118 ? -9.724 -12.858 8.714 1.00 97.88 118 TYR A C 1
ATOM 852 O O . TYR A 1 118 ? -10.388 -13.772 9.189 1.00 97.88 118 TYR A O 1
ATOM 860 N N . SER A 1 119 ? -10.190 -11.608 8.634 1.00 96.94 119 SER A N 1
ATOM 861 C CA . SER A 1 119 ? -11.591 -11.259 8.900 1.00 96.94 119 SER A CA 1
ATOM 862 C C . SER A 1 119 ? -12.516 -11.819 7.817 1.00 96.94 119 SER A C 1
ATOM 864 O O . SER A 1 119 ? -12.164 -11.740 6.634 1.00 96.94 119 SER A O 1
ATOM 866 N N . ASP A 1 120 ? -13.734 -12.222 8.188 1.00 97.00 120 ASP A N 1
ATOM 867 C CA . ASP A 1 120 ? -14.768 -12.718 7.260 1.00 97.00 120 ASP A CA 1
ATOM 868 C C . ASP A 1 120 ? -15.031 -11.759 6.091 1.00 97.00 120 ASP A C 1
ATOM 870 O O . ASP A 1 120 ? -15.237 -12.189 4.956 1.00 97.00 120 ASP A O 1
ATOM 874 N N . ALA A 1 121 ? -14.935 -10.450 6.347 1.00 96.44 121 ALA A N 1
ATOM 875 C CA . ALA A 1 121 ? -15.068 -9.407 5.336 1.00 96.44 121 ALA A CA 1
ATOM 876 C C . ALA A 1 121 ? -14.065 -9.550 4.180 1.00 96.44 121 ALA A C 1
ATOM 878 O O . ALA A 1 121 ? -14.435 -9.369 3.026 1.00 96.44 121 ALA A O 1
ATOM 879 N N . LEU A 1 122 ? -12.802 -9.885 4.468 1.00 95.94 122 LEU A N 1
ATOM 880 C CA . LEU A 1 122 ? -11.774 -10.058 3.434 1.00 95.94 122 LEU A CA 1
ATOM 881 C C . LEU A 1 122 ? -11.880 -11.416 2.741 1.00 95.94 122 LEU A C 1
ATOM 883 O O . LEU A 1 122 ? -11.633 -11.494 1.541 1.00 95.94 122 LEU A O 1
ATOM 887 N N . ILE A 1 123 ? -12.261 -12.463 3.477 1.00 96.19 123 ILE A N 1
ATOM 888 C CA . ILE A 1 123 ? -12.478 -13.806 2.918 1.00 96.19 123 ILE A CA 1
ATOM 889 C C . ILE A 1 123 ? -13.617 -13.767 1.891 1.00 96.19 123 ILE A C 1
ATOM 891 O O . ILE A 1 123 ? -13.491 -14.314 0.798 1.00 96.19 123 ILE A O 1
ATOM 895 N N . SER A 1 124 ? -14.702 -13.059 2.212 1.00 95.38 124 SER A N 1
ATOM 896 C CA . SER A 1 124 ? -15.912 -12.997 1.384 1.00 95.38 124 SER A CA 1
ATOM 897 C C . SER A 1 124 ? -15.732 -12.245 0.061 1.00 95.38 124 SER A C 1
ATOM 899 O O . SER A 1 124 ? -16.543 -12.419 -0.842 1.00 95.38 124 SER A O 1
ATOM 901 N N . LEU A 1 125 ? -14.691 -11.412 -0.081 1.00 94.81 125 LEU A N 1
ATOM 902 C CA . LEU A 1 125 ? -14.444 -10.669 -1.323 1.00 94.81 125 LEU A CA 1
ATOM 903 C C . LEU A 1 125 ? -14.025 -11.575 -2.486 1.00 94.81 125 LEU A C 1
ATOM 905 O O . LEU A 1 125 ? -14.362 -11.280 -3.631 1.00 94.81 125 LEU A O 1
ATOM 909 N N . GLY A 1 126 ? -13.261 -12.635 -2.201 1.00 92.75 126 GLY A N 1
ATOM 910 C CA . GLY A 1 126 ? -12.655 -13.490 -3.221 1.00 92.75 126 GLY A CA 1
ATOM 911 C C . GLY A 1 126 ? -11.763 -12.749 -4.234 1.00 92.75 126 GLY A C 1
ATOM 912 O O . GLY A 1 126 ? -11.484 -11.550 -4.129 1.00 92.75 126 GLY A O 1
ATOM 913 N N . GLY A 1 127 ? -11.299 -13.486 -5.244 1.00 95.94 127 GLY A N 1
ATOM 914 C CA . GLY A 1 127 ? -10.461 -12.954 -6.322 1.00 95.94 127 GLY A CA 1
ATOM 915 C C . GLY A 1 127 ? -9.030 -12.610 -5.895 1.00 95.94 127 GLY A C 1
ATOM 916 O O . GLY A 1 127 ? -8.573 -12.992 -4.820 1.00 95.94 127 GLY A O 1
ATOM 917 N N . GLN A 1 128 ? -8.327 -11.870 -6.753 1.00 97.19 128 GLN A N 1
ATOM 918 C CA . GLN A 1 128 ? -6.906 -11.536 -6.597 1.00 97.19 128 GLN A CA 1
ATOM 919 C C . GLN A 1 128 ? -6.703 -10.068 -6.203 1.00 97.19 128 GLN A C 1
ATOM 921 O O . GLN A 1 128 ? -7.536 -9.206 -6.490 1.00 97.19 128 GLN A O 1
ATOM 926 N N . TRP A 1 129 ? -5.572 -9.769 -5.568 1.00 97.38 129 TRP A N 1
ATOM 927 C CA . TRP A 1 129 ? -5.061 -8.412 -5.368 1.00 97.38 129 TRP A CA 1
ATOM 928 C C . TRP A 1 129 ? -4.502 -7.837 -6.676 1.00 97.38 129 TRP A C 1
ATOM 930 O O . TRP A 1 129 ? -3.303 -7.590 -6.808 1.00 97.38 129 TRP A O 1
ATOM 940 N N . ASP A 1 130 ? -5.385 -7.641 -7.655 1.00 96.06 130 ASP A N 1
ATOM 941 C CA . ASP A 1 130 ? -5.072 -6.872 -8.858 1.00 96.06 130 ASP A CA 1
ATOM 942 C C . ASP A 1 130 ? -4.883 -5.376 -8.542 1.00 96.06 130 ASP A C 1
ATOM 944 O O . ASP A 1 130 ? -5.129 -4.905 -7.425 1.00 96.06 130 ASP A O 1
ATOM 948 N N . TYR A 1 131 ? -4.412 -4.617 -9.532 1.00 96.00 131 TYR A N 1
ATOM 949 C CA . TYR A 1 131 ? -4.085 -3.201 -9.363 1.00 96.00 131 TYR A CA 1
ATOM 950 C C . TYR A 1 131 ? -5.296 -2.364 -8.931 1.00 96.00 131 TYR A C 1
ATOM 952 O O . TYR A 1 131 ? -5.167 -1.531 -8.036 1.00 96.00 131 TYR A O 1
ATOM 960 N N . ALA A 1 132 ? -6.477 -2.641 -9.491 1.00 95.81 132 ALA A N 1
ATOM 961 C CA . ALA A 1 132 ? -7.716 -1.952 -9.140 1.00 95.81 132 ALA A CA 1
ATOM 962 C C . ALA A 1 132 ? -8.178 -2.270 -7.711 1.00 95.81 132 ALA A C 1
ATOM 964 O O . ALA A 1 132 ? -8.586 -1.383 -6.959 1.00 95.81 132 ALA A O 1
ATOM 965 N N . SER A 1 133 ? -8.074 -3.535 -7.303 1.00 97.38 133 SER A N 1
ATOM 966 C CA . SER A 1 133 ? -8.413 -3.983 -5.956 1.00 97.38 133 SER A CA 1
ATOM 967 C C . SER A 1 133 ? -7.470 -3.388 -4.918 1.00 97.38 133 SER A C 1
ATOM 969 O O . SER A 1 133 ? -7.932 -2.932 -3.874 1.00 97.38 133 SER A O 1
ATOM 971 N N . LEU A 1 134 ? -6.163 -3.362 -5.196 1.00 97.88 134 LEU A N 1
ATOM 972 C CA . LEU A 1 134 ? -5.175 -2.736 -4.318 1.00 97.88 134 LEU A CA 1
ATOM 973 C C . LEU A 1 134 ? -5.389 -1.224 -4.223 1.00 97.88 134 LEU A C 1
ATOM 975 O O . LEU A 1 134 ? -5.391 -0.683 -3.122 1.00 97.88 134 LEU A O 1
ATOM 979 N N . ASP A 1 135 ? -5.623 -0.547 -5.345 1.00 98.19 135 ASP A N 1
ATOM 980 C CA . ASP A 1 135 ? -5.910 0.887 -5.385 1.00 98.19 135 ASP A CA 1
ATOM 981 C C . ASP A 1 135 ? -7.156 1.243 -4.557 1.00 98.19 135 ASP A C 1
ATOM 983 O O . ASP A 1 135 ? -7.102 2.100 -3.667 1.00 98.19 135 ASP A O 1
ATOM 987 N N . GLY A 1 136 ? -8.258 0.520 -4.773 1.00 97.69 136 GLY A N 1
ATOM 988 C CA . GLY A 1 136 ? -9.505 0.697 -4.031 1.00 97.69 136 GLY A CA 1
ATOM 989 C C . GLY A 1 136 ? -9.359 0.408 -2.536 1.00 97.69 136 GLY A C 1
ATOM 990 O O . GLY A 1 136 ? -9.809 1.203 -1.704 1.00 97.69 136 GLY A O 1
ATOM 991 N N . PHE A 1 137 ? -8.693 -0.693 -2.180 1.00 98.25 137 PHE A N 1
ATOM 992 C CA . PHE A 1 137 ? -8.488 -1.075 -0.785 1.00 98.25 137 PHE A CA 1
ATOM 993 C C . PHE A 1 137 ? -7.563 -0.102 -0.056 1.00 98.25 137 PHE A C 1
ATOM 995 O O . PHE A 1 137 ? -7.892 0.348 1.039 1.00 98.25 137 PHE A O 1
ATOM 1002 N N . LEU A 1 138 ? -6.445 0.297 -0.670 1.00 98.12 138 LEU A N 1
ATOM 1003 C CA . LEU A 1 138 ? -5.515 1.258 -0.080 1.00 98.12 138 LEU A CA 1
ATOM 1004 C C . LEU A 1 138 ? -6.133 2.652 0.052 1.00 98.12 138 LEU A C 1
ATOM 1006 O O . LEU A 1 138 ? -5.765 3.372 0.975 1.00 98.12 138 LEU A O 1
ATOM 1010 N N . LYS A 1 139 ? -7.077 3.046 -0.814 1.00 98.38 139 LYS A N 1
ATOM 1011 C CA . LYS A 1 139 ? -7.772 4.341 -0.713 1.00 98.38 139 LYS A CA 1
ATOM 1012 C C . LYS A 1 139 ? -8.579 4.459 0.573 1.00 98.38 139 LYS A C 1
ATOM 1014 O O . LYS A 1 139 ? -8.501 5.487 1.241 1.00 98.38 139 LYS A O 1
ATOM 1019 N N . ASN A 1 140 ? -9.355 3.430 0.910 1.00 97.94 140 ASN A N 1
ATOM 1020 C CA . ASN A 1 140 ? -10.111 3.367 2.157 1.00 97.94 140 ASN A CA 1
ATOM 1021 C C . ASN A 1 140 ? -10.467 1.904 2.492 1.00 97.94 140 ASN A C 1
ATOM 1023 O O . ASN A 1 140 ? -11.492 1.404 2.017 1.00 97.94 140 ASN A O 1
ATOM 1027 N N . PRO A 1 141 ? -9.671 1.230 3.340 1.00 97.81 141 PRO A N 1
ATOM 1028 C CA . PRO A 1 141 ? -9.855 -0.190 3.632 1.00 97.81 141 PRO A CA 1
ATOM 1029 C C . PRO A 1 141 ? -11.220 -0.520 4.231 1.00 97.81 141 PRO A C 1
ATOM 1031 O O . PRO A 1 141 ? -11.854 -1.489 3.823 1.00 97.81 141 PRO A O 1
ATOM 1034 N N . LYS A 1 142 ? -11.698 0.311 5.166 1.00 97.00 142 LYS A N 1
ATOM 1035 C CA . LYS A 1 142 ? -12.983 0.103 5.852 1.00 97.00 142 LYS A CA 1
ATOM 1036 C C . LYS A 1 142 ? -14.171 0.258 4.908 1.00 97.00 142 LYS A C 1
ATOM 1038 O O . LYS A 1 142 ? -15.156 -0.452 5.060 1.00 97.00 142 LYS A O 1
ATOM 1043 N N . LYS A 1 143 ? -14.083 1.173 3.936 1.00 97.12 143 LYS A N 1
ATOM 1044 C CA . LYS A 1 143 ? -15.121 1.348 2.911 1.00 97.12 143 LYS A CA 1
ATOM 1045 C C . LYS A 1 143 ? -15.072 0.244 1.854 1.00 97.12 143 LYS A C 1
ATOM 1047 O O . LYS A 1 143 ? -16.122 -0.178 1.391 1.00 97.12 143 LYS A O 1
ATOM 1052 N N . TYR A 1 144 ? -13.876 -0.202 1.471 1.00 97.12 144 TYR A N 1
ATOM 1053 C CA . TYR A 1 144 ? -13.703 -1.257 0.471 1.00 97.12 144 TYR A CA 1
ATOM 1054 C C . TYR A 1 144 ? -14.129 -2.632 1.006 1.00 97.12 144 TYR A C 1
ATOM 1056 O O . TYR A 1 144 ? -14.804 -3.385 0.315 1.00 97.12 144 TYR A O 1
ATOM 1064 N N . ALA A 1 145 ? -13.764 -2.945 2.251 1.00 96.94 145 ALA A N 1
ATOM 1065 C CA . ALA A 1 145 ? -14.101 -4.188 2.934 1.00 96.94 145 ALA A CA 1
ATOM 1066 C C . ALA A 1 145 ? -14.709 -3.866 4.306 1.00 96.94 145 ALA A C 1
ATOM 1068 O O . ALA A 1 145 ? -14.001 -3.793 5.314 1.00 96.94 145 ALA A O 1
ATOM 1069 N N . SER A 1 146 ? -16.025 -3.646 4.347 1.00 97.06 146 SER A N 1
ATOM 1070 C CA . SER A 1 146 ? -16.729 -3.357 5.602 1.00 97.06 146 SER A CA 1
ATOM 1071 C C . SER A 1 146 ? -16.578 -4.526 6.577 1.00 97.06 146 SER A C 1
ATOM 1073 O O . SER A 1 146 ? -16.917 -5.657 6.243 1.00 97.06 146 SER A O 1
ATOM 1075 N N . GLY A 1 147 ? -16.035 -4.260 7.767 1.00 96.12 147 GLY A N 1
ATOM 1076 C CA . GLY A 1 147 ? -15.692 -5.294 8.752 1.00 96.12 147 GLY A CA 1
ATOM 1077 C C . GLY A 1 147 ? -14.271 -5.857 8.627 1.00 96.12 147 GLY A C 1
ATOM 1078 O O . GLY A 1 147 ? -13.937 -6.811 9.327 1.00 96.12 147 GLY A O 1
ATOM 1079 N N . THR A 1 148 ? -13.413 -5.285 7.772 1.00 97.50 148 THR A N 1
ATOM 1080 C CA . THR A 1 148 ? -11.988 -5.645 7.751 1.00 97.50 148 THR A CA 1
ATOM 1081 C C . THR A 1 148 ? -11.319 -5.369 9.098 1.00 97.50 148 THR A C 1
ATOM 1083 O O . THR A 1 148 ? -11.507 -4.308 9.697 1.00 97.50 148 THR A O 1
ATOM 1086 N N . ALA A 1 149 ? -10.484 -6.306 9.551 1.00 96.88 149 ALA A N 1
ATOM 1087 C CA . ALA A 1 149 ? -9.675 -6.139 10.760 1.00 96.88 149 ALA A CA 1
ATOM 1088 C C . ALA A 1 149 ? -8.509 -5.144 10.575 1.00 96.88 149 ALA A C 1
ATOM 1090 O O . ALA A 1 149 ? -7.888 -4.721 11.550 1.00 96.88 149 ALA A O 1
ATOM 1091 N N . MET A 1 150 ? -8.203 -4.740 9.336 1.00 97.25 150 MET A N 1
ATOM 1092 C CA . MET A 1 150 ? -7.126 -3.790 9.060 1.00 97.25 150 MET A CA 1
ATOM 1093 C C . MET A 1 150 ? -7.528 -2.366 9.470 1.00 97.25 150 MET A C 1
ATOM 1095 O O . MET A 1 150 ? -8.218 -1.654 8.737 1.00 97.25 150 MET A O 1
ATOM 1099 N N . ASN A 1 151 ? -7.059 -1.920 10.637 1.00 95.31 151 ASN A N 1
ATOM 1100 C CA . ASN A 1 151 ? -7.321 -0.571 11.135 1.00 95.31 151 ASN A CA 1
ATOM 1101 C C . ASN A 1 151 ? -6.356 0.462 10.529 1.00 95.31 151 ASN A C 1
ATOM 1103 O O . ASN A 1 151 ? -5.453 0.963 11.193 1.00 95.31 151 ASN A O 1
ATOM 1107 N N . TYR A 1 152 ? -6.565 0.784 9.254 1.00 97.25 152 TYR A N 1
ATOM 1108 C CA . TYR A 1 152 ? -5.810 1.809 8.538 1.00 97.25 152 TYR A CA 1
ATOM 1109 C C . TYR A 1 152 ? -6.754 2.836 7.907 1.00 97.25 152 TYR A C 1
ATOM 1111 O O . TYR A 1 152 ? -7.804 2.479 7.373 1.00 97.25 152 TYR A O 1
ATOM 1119 N N . ALA A 1 153 ? -6.387 4.120 7.975 1.00 96.75 153 ALA A N 1
ATOM 1120 C CA . ALA A 1 153 ? -7.214 5.214 7.457 1.00 96.75 153 ALA A CA 1
ATOM 1121 C C . ALA A 1 153 ? -7.283 5.243 5.919 1.00 96.75 153 ALA A C 1
ATOM 1123 O O . ALA A 1 153 ? -8.259 5.738 5.359 1.00 96.75 153 ALA A O 1
ATOM 1124 N N . GLY A 1 154 ? -6.270 4.688 5.248 1.00 96.94 154 GLY A N 1
ATOM 1125 C CA . GLY A 1 154 ? -6.122 4.724 3.797 1.00 96.94 154 GLY A CA 1
ATOM 1126 C C . GLY A 1 154 ? -5.194 5.836 3.299 1.00 96.94 154 GLY A C 1
ATOM 1127 O O . GLY A 1 154 ? -4.756 6.713 4.044 1.00 96.94 154 GLY A O 1
ATOM 1128 N N . LEU A 1 155 ? -4.895 5.779 2.005 1.00 97.31 155 LEU A N 1
ATOM 1129 C CA . LEU A 1 155 ? -4.062 6.708 1.248 1.00 97.31 155 LEU A CA 1
ATOM 1130 C C . LEU A 1 155 ? -4.944 7.484 0.263 1.00 97.31 155 LEU A C 1
ATOM 1132 O O . LEU A 1 155 ? -5.310 6.997 -0.809 1.00 97.31 155 LEU A O 1
ATOM 1136 N N . SER A 1 156 ? -5.298 8.719 0.612 1.00 96.00 156 SER A N 1
ATOM 1137 C CA . SER A 1 156 ? -6.227 9.526 -0.191 1.00 96.00 156 SER A CA 1
ATOM 1138 C C . SER A 1 156 ? -5.666 9.917 -1.563 1.00 96.00 156 SER A C 1
ATOM 1140 O O . SER A 1 156 ? -6.400 9.919 -2.553 1.00 96.00 156 SER A O 1
ATOM 1142 N N . LYS A 1 157 ? -4.363 10.206 -1.642 1.00 97.00 157 LYS A N 1
ATOM 1143 C CA . LYS A 1 157 ? -3.684 10.619 -2.878 1.00 97.00 157 LYS A CA 1
ATOM 1144 C C . LYS A 1 157 ? -3.426 9.420 -3.787 1.00 97.00 157 LYS A C 1
ATOM 1146 O O . LYS A 1 157 ? -2.756 8.478 -3.380 1.00 97.00 157 LYS A O 1
ATOM 1151 N N . GLU A 1 158 ? -3.915 9.484 -5.024 1.00 97.19 158 GLU A N 1
ATOM 1152 C CA . GLU A 1 158 ? -3.720 8.426 -6.026 1.00 97.19 158 GLU A CA 1
ATOM 1153 C C . GLU A 1 158 ? -2.246 8.181 -6.331 1.00 97.19 158 GLU A C 1
ATOM 1155 O O . GLU A 1 158 ? -1.797 7.042 -6.301 1.00 97.19 158 GLU A O 1
ATOM 1160 N N . THR A 1 159 ? -1.465 9.246 -6.493 1.00 97.50 159 THR A N 1
ATOM 1161 C CA . THR A 1 159 ? -0.022 9.142 -6.731 1.00 97.50 159 THR A CA 1
ATOM 1162 C C . THR A 1 159 ? 0.703 8.393 -5.611 1.00 97.50 159 THR A C 1
ATOM 1164 O O . THR A 1 159 ? 1.565 7.564 -5.887 1.00 97.50 159 THR A O 1
ATOM 1167 N N . ASP A 1 160 ? 0.331 8.611 -4.344 1.00 98.00 160 ASP A N 1
ATOM 1168 C CA . ASP A 1 160 ? 0.898 7.856 -3.219 1.00 98.00 160 ASP A CA 1
ATOM 1169 C C . ASP A 1 160 ? 0.504 6.370 -3.283 1.00 98.00 160 ASP A C 1
ATOM 1171 O O . ASP A 1 160 ? 1.343 5.513 -3.004 1.00 98.00 160 ASP A O 1
ATOM 1175 N N . ARG A 1 161 ? -0.734 6.049 -3.687 1.00 98.31 161 ARG A N 1
ATOM 1176 C CA . ARG A 1 161 ? -1.181 4.658 -3.866 1.00 98.31 161 ARG A CA 1
ATOM 1177 C C . ARG A 1 161 ? -0.445 3.966 -5.003 1.00 98.31 161 ARG A C 1
ATOM 1179 O O . ARG A 1 161 ? 0.052 2.868 -4.791 1.00 98.31 161 ARG A O 1
ATOM 1186 N N . MET A 1 162 ? -0.311 4.611 -6.159 1.00 98.31 162 MET A N 1
ATOM 1187 C CA . MET A 1 162 ? 0.415 4.055 -7.306 1.00 98.31 162 MET A CA 1
ATOM 1188 C C . MET A 1 162 ? 1.882 3.794 -6.962 1.00 98.31 162 MET A C 1
ATOM 1190 O O . MET A 1 162 ? 2.390 2.713 -7.243 1.00 98.31 162 MET A O 1
ATOM 1194 N N . ASN A 1 163 ? 2.535 4.721 -6.253 1.00 98.44 163 ASN A N 1
ATOM 1195 C CA . ASN A 1 163 ? 3.900 4.527 -5.760 1.00 98.44 163 ASN A CA 1
ATOM 1196 C C . ASN A 1 163 ? 4.004 3.313 -4.820 1.00 98.44 163 ASN A C 1
ATOM 1198 O O . ASN A 1 163 ? 4.923 2.506 -4.952 1.00 98.44 163 ASN A O 1
ATOM 1202 N N . VAL A 1 164 ? 3.066 3.161 -3.877 1.00 98.44 164 VAL A N 1
ATOM 1203 C CA . VAL A 1 164 ? 3.022 1.998 -2.971 1.00 98.44 164 VAL A CA 1
ATOM 1204 C C . VAL A 1 164 ? 2.789 0.701 -3.740 1.00 98.44 164 VAL A C 1
ATOM 1206 O O . VAL A 1 164 ? 3.488 -0.274 -3.488 1.00 98.44 164 VAL A O 1
ATOM 1209 N N . ILE A 1 165 ? 1.855 0.679 -4.690 1.00 98.06 165 ILE A N 1
ATOM 1210 C CA . ILE A 1 165 ? 1.561 -0.506 -5.505 1.00 98.06 165 ILE A CA 1
ATOM 1211 C C . ILE A 1 165 ? 2.774 -0.887 -6.360 1.00 98.06 165 ILE A C 1
ATOM 1213 O O . ILE A 1 165 ? 3.120 -2.062 -6.407 1.00 98.06 165 ILE A O 1
ATOM 1217 N N . ALA A 1 166 ? 3.469 0.083 -6.960 1.00 97.81 166 ALA A N 1
ATOM 1218 C CA . ALA A 1 166 ? 4.709 -0.155 -7.699 1.00 97.81 166 ALA A CA 1
ATOM 1219 C C . ALA A 1 166 ? 5.822 -0.718 -6.798 1.00 97.81 166 ALA A C 1
ATOM 1221 O O . ALA A 1 166 ? 6.544 -1.632 -7.193 1.00 97.81 166 ALA A O 1
ATOM 1222 N N . TYR A 1 167 ? 5.935 -0.234 -5.558 1.00 98.12 167 TYR A N 1
ATOM 1223 C CA . TYR A 1 167 ? 6.856 -0.819 -4.586 1.00 98.12 167 TYR A CA 1
ATOM 1224 C C . TYR A 1 167 ? 6.467 -2.255 -4.207 1.00 98.12 167 TYR A C 1
ATOM 1226 O O . TYR A 1 167 ? 7.314 -3.139 -4.273 1.00 98.12 167 TYR A O 1
ATOM 1234 N N . LEU A 1 168 ? 5.200 -2.523 -3.878 1.00 97.75 168 LEU A N 1
ATOM 1235 C CA . LEU A 1 168 ? 4.716 -3.878 -3.576 1.00 97.75 168 LEU A CA 1
ATOM 1236 C C . LEU A 1 168 ? 4.911 -4.834 -4.759 1.00 97.75 168 LEU A C 1
ATOM 1238 O O . LEU A 1 168 ? 5.243 -5.997 -4.563 1.00 97.75 168 LEU A O 1
ATOM 1242 N N . HIS A 1 169 ? 4.743 -4.337 -5.983 1.00 96.75 169 HIS A N 1
ATOM 1243 C CA . HIS A 1 169 ? 5.007 -5.083 -7.209 1.00 96.75 169 HIS A CA 1
ATOM 1244 C C . HIS A 1 169 ? 6.486 -5.464 -7.343 1.00 96.75 169 HIS A C 1
ATOM 1246 O O . HIS A 1 169 ? 6.785 -6.581 -7.747 1.00 96.75 169 HIS A O 1
ATOM 1252 N N . SER A 1 170 ? 7.406 -4.593 -6.913 1.00 96.31 170 SER A N 1
ATOM 1253 C CA . SER A 1 170 ? 8.846 -4.894 -6.877 1.00 96.31 170 SER A CA 1
ATOM 1254 C C . SER A 1 170 ? 9.242 -5.948 -5.829 1.00 96.31 170 SER A C 1
ATOM 1256 O O . SER A 1 170 ? 10.323 -6.529 -5.926 1.00 96.31 170 SER A O 1
ATOM 1258 N N . LEU A 1 171 ? 8.375 -6.236 -4.849 1.00 95.81 171 LEU A N 1
ATOM 1259 C CA . LEU A 1 171 ? 8.594 -7.254 -3.814 1.00 95.81 171 LEU A CA 1
ATOM 1260 C C . LEU A 1 171 ? 8.202 -8.648 -4.311 1.00 95.81 171 LEU A C 1
ATOM 1262 O O . LEU A 1 171 ? 7.309 -9.294 -3.763 1.00 95.81 171 LEU A O 1
ATOM 1266 N N . SER A 1 172 ? 8.872 -9.095 -5.366 1.00 94.12 172 SER A N 1
ATOM 1267 C CA . SER A 1 172 ? 8.642 -10.398 -5.976 1.00 94.12 172 SER A CA 1
ATOM 1268 C C . SER A 1 172 ? 9.910 -10.930 -6.624 1.00 94.12 172 SER A C 1
ATOM 1270 O O . SER A 1 172 ? 10.679 -10.175 -7.219 1.00 94.12 172 SER A O 1
ATOM 1272 N N . ALA A 1 173 ? 10.122 -12.244 -6.554 1.00 89.31 173 ALA A N 1
ATOM 1273 C CA . ALA A 1 173 ? 11.195 -12.904 -7.294 1.00 89.31 173 ALA A CA 1
ATOM 1274 C C . ALA A 1 173 ? 10.883 -12.973 -8.800 1.00 89.31 173 ALA A C 1
ATOM 1276 O O . ALA A 1 173 ? 11.792 -13.090 -9.620 1.00 89.31 173 ALA A O 1
ATOM 1277 N N . SER A 1 174 ? 9.599 -12.906 -9.161 1.00 89.25 174 SER A N 1
ATOM 1278 C CA . SER A 1 174 ? 9.111 -12.937 -10.536 1.00 89.25 174 SER A CA 1
ATOM 1279 C C . SER A 1 174 ? 7.863 -12.054 -10.655 1.00 89.25 174 SER A C 1
ATOM 1281 O O . SER A 1 174 ? 6.752 -12.581 -10.779 1.00 89.25 174 SER A O 1
ATOM 1283 N N . PRO A 1 175 ? 8.024 -10.719 -10.613 1.00 87.62 175 PRO A N 1
ATOM 1284 C CA . PRO A 1 175 ? 6.899 -9.797 -10.657 1.00 87.62 175 PRO A CA 1
ATOM 1285 C C . PRO A 1 175 ? 6.090 -9.982 -11.943 1.00 87.62 175 PRO A C 1
ATOM 1287 O O . PRO A 1 175 ? 6.652 -10.123 -13.032 1.00 87.62 175 PRO A O 1
ATOM 1290 N N . ALA A 1 176 ? 4.760 -9.970 -11.821 1.00 85.25 176 ALA A N 1
ATOM 1291 C CA . ALA A 1 176 ? 3.864 -10.040 -12.973 1.00 85.25 176 ALA A CA 1
ATOM 1292 C C . ALA A 1 176 ? 4.177 -8.905 -13.970 1.00 85.25 176 ALA A C 1
ATOM 1294 O O . ALA A 1 176 ? 4.557 -7.815 -13.545 1.00 85.25 176 ALA A O 1
ATOM 1295 N N . PRO A 1 177 ? 4.028 -9.094 -15.289 1.00 86.06 177 PRO A N 1
ATOM 1296 C CA . PRO A 1 177 ? 4.205 -7.990 -16.225 1.00 86.06 177 PRO A CA 1
ATOM 1297 C C . PRO A 1 177 ? 3.210 -6.865 -15.908 1.00 86.06 177 PRO A C 1
ATOM 1299 O O . PRO A 1 177 ? 2.034 -7.130 -15.654 1.00 86.06 177 PRO A O 1
ATOM 1302 N N . LEU A 1 178 ? 3.689 -5.617 -15.918 1.00 88.31 178 LEU A N 1
ATOM 1303 C CA . LEU A 1 178 ? 2.818 -4.452 -15.759 1.00 88.31 178 LEU A CA 1
ATOM 1304 C C . LEU A 1 178 ? 1.755 -4.434 -16.872 1.00 88.31 178 LEU A C 1
ATOM 1306 O O . LEU A 1 178 ? 2.043 -4.857 -17.999 1.00 88.31 178 LEU A O 1
ATOM 1310 N N . PRO A 1 179 ? 0.533 -3.957 -16.579 1.00 88.25 179 PRO A N 1
ATOM 1311 C CA . PRO A 1 179 ? -0.533 -3.910 -17.564 1.00 88.25 179 PRO A CA 1
ATOM 1312 C C . PRO A 1 179 ? -0.165 -2.930 -18.680 1.00 88.25 179 PRO A C 1
ATOM 1314 O O . PRO A 1 179 ? 0.435 -1.883 -18.435 1.00 88.25 179 PRO A O 1
ATOM 1317 N N . ALA A 1 180 ? -0.522 -3.270 -19.918 1.00 89.00 180 ALA A N 1
ATOM 1318 C CA . ALA A 1 180 ? -0.389 -2.329 -21.022 1.00 89.00 180 ALA A CA 1
ATOM 1319 C C . ALA A 1 180 ? -1.361 -1.149 -20.821 1.00 89.00 180 ALA A C 1
ATOM 1321 O O . ALA A 1 180 ? -2.465 -1.376 -20.316 1.00 89.00 180 ALA A O 1
ATOM 1322 N N . PRO A 1 181 ? -0.986 0.077 -21.236 1.00 89.00 181 PRO A N 1
ATOM 1323 C CA . PRO A 1 181 ? -1.912 1.201 -21.307 1.00 89.00 181 PRO A CA 1
ATOM 1324 C C . PRO A 1 181 ? -3.193 0.826 -22.048 1.00 89.00 181 PRO A C 1
ATOM 1326 O O . PRO A 1 181 ? -3.149 0.096 -23.048 1.00 89.00 181 PRO A O 1
ATOM 1329 N N . LEU A 1 182 ? -4.330 1.322 -21.567 1.00 86.31 182 LEU A N 1
ATOM 1330 C CA . LEU A 1 182 ? -5.610 1.061 -22.211 1.00 86.31 182 LEU A CA 1
ATOM 1331 C C . LEU A 1 182 ? -5.649 1.751 -23.587 1.00 86.31 182 LEU A C 1
ATOM 1333 O O . LEU A 1 182 ? -5.118 2.853 -23.753 1.00 86.31 182 LEU A O 1
ATOM 1337 N N . PRO A 1 183 ? -6.266 1.126 -24.607 1.00 86.25 183 PRO A N 1
ATOM 1338 C CA . PRO A 1 183 ? -6.411 1.769 -25.905 1.00 86.25 183 PRO A CA 1
ATOM 1339 C C . PRO A 1 183 ? -7.296 3.025 -25.779 1.00 86.25 183 PRO A C 1
ATOM 1341 O O . PRO A 1 183 ? -8.227 3.020 -24.972 1.00 86.25 183 PRO A O 1
ATOM 1344 N N . PRO A 1 184 ? -7.086 4.074 -26.603 1.00 84.19 184 PRO A N 1
ATOM 1345 C CA . PRO A 1 184 ? -7.878 5.310 -26.553 1.00 84.19 184 PRO A CA 1
ATOM 1346 C C . PRO A 1 184 ? -9.398 5.082 -26.627 1.00 84.19 184 PRO A C 1
ATOM 1348 O O . PRO A 1 184 ? -10.167 5.819 -26.018 1.00 84.19 184 PRO A O 1
ATOM 1351 N N . GLU A 1 185 ? -9.810 4.023 -27.327 1.00 83.19 185 GLU A N 1
ATOM 1352 C CA . GLU A 1 185 ? -11.194 3.552 -27.472 1.00 83.19 185 GLU A CA 1
ATOM 1353 C C . GLU A 1 185 ? -11.880 3.302 -26.113 1.00 83.19 185 GLU A C 1
ATOM 1355 O O . GLU A 1 185 ? -13.076 3.530 -25.967 1.00 83.19 185 GLU A O 1
ATOM 1360 N N . ALA A 1 186 ? -11.127 2.840 -25.104 1.00 81.31 186 ALA A N 1
ATOM 1361 C CA . ALA A 1 186 ? -11.655 2.509 -23.779 1.00 81.31 186 ALA A CA 1
ATOM 1362 C C . ALA A 1 186 ? -12.117 3.748 -22.991 1.00 81.31 186 ALA A C 1
ATOM 1364 O O . ALA A 1 186 ? -12.855 3.613 -22.016 1.00 81.31 186 ALA A O 1
ATOM 1365 N N . PHE A 1 187 ? -11.696 4.944 -23.418 1.00 81.75 187 PHE A N 1
ATOM 1366 C CA . PHE A 1 187 ? -12.057 6.230 -22.819 1.00 81.75 187 PHE A CA 1
ATOM 1367 C C . PHE A 1 187 ? -13.121 6.987 -23.622 1.00 81.75 187 PHE A C 1
ATOM 1369 O O . PHE A 1 187 ? -13.369 8.163 -23.354 1.00 81.75 187 PHE A O 1
ATOM 1376 N N . ILE A 1 188 ? -13.748 6.345 -24.605 1.00 81.19 188 ILE A N 1
ATOM 1377 C CA . ILE A 1 188 ? -14.886 6.915 -25.321 1.00 81.19 188 ILE A CA 1
ATOM 1378 C C . ILE A 1 188 ? -16.160 6.399 -24.647 1.00 81.19 188 ILE A C 1
ATOM 1380 O O . ILE A 1 188 ? -16.317 5.190 -24.465 1.00 81.19 188 ILE A O 1
ATOM 1384 N N . GLU A 1 189 ? -17.065 7.312 -24.271 1.00 79.25 189 GLU A N 1
ATOM 1385 C CA . GLU A 1 189 ? -18.394 6.950 -23.765 1.00 79.25 189 GLU A CA 1
ATOM 1386 C C . GLU A 1 189 ? -19.060 5.974 -24.744 1.00 79.25 189 GLU A C 1
ATOM 1388 O O . GLU A 1 189 ? -19.152 6.294 -25.935 1.00 79.25 189 GLU A O 1
ATOM 1393 N N . PRO A 1 190 ? -19.526 4.792 -24.294 1.00 72.06 190 PRO A N 1
ATOM 1394 C CA . PRO A 1 190 ? -20.234 3.877 -25.167 1.00 72.06 190 PRO A CA 1
ATOM 1395 C C . PRO A 1 190 ? -21.533 4.557 -25.593 1.00 72.06 190 PRO A C 1
ATOM 1397 O O . PRO A 1 190 ? -22.489 4.646 -24.824 1.00 72.06 190 PRO A O 1
ATOM 1400 N N . THR A 1 191 ? -21.560 5.072 -26.820 1.00 62.16 191 THR A N 1
ATOM 1401 C CA . THR A 1 191 ? -22.768 5.644 -27.405 1.00 62.16 191 THR A CA 1
ATOM 1402 C C . THR A 1 191 ? -23.812 4.538 -27.466 1.00 62.16 191 THR A C 1
ATOM 1404 O O . THR A 1 191 ? -23.600 3.519 -28.127 1.00 62.16 191 THR A O 1
ATOM 1407 N N . SER A 1 192 ? -24.925 4.707 -26.758 1.00 55.47 192 SER A N 1
ATOM 1408 C CA . SER A 1 192 ? -26.062 3.798 -26.838 1.00 55.47 192 SER A CA 1
ATOM 1409 C C . SER A 1 192 ? -26.587 3.765 -28.278 1.00 55.47 192 SER A C 1
ATOM 1411 O O . SER A 1 192 ? -27.285 4.671 -28.724 1.00 55.47 192 SER A O 1
ATOM 1413 N N . GLY A 1 193 ? -26.219 2.719 -29.024 1.00 49.28 193 GLY A N 1
ATOM 1414 C CA . GLY A 1 193 ? -26.727 2.458 -30.372 1.00 49.28 193 GLY A CA 1
ATOM 1415 C C . GLY A 1 193 ? -25.655 2.199 -31.429 1.00 49.28 193 GLY A C 1
ATOM 1416 O O . GLY A 1 193 ? -25.509 2.984 -32.355 1.00 49.28 193 GLY A O 1
ATOM 1417 N N . GLU A 1 194 ? -24.972 1.062 -31.346 1.00 36.00 194 GLU A N 1
ATOM 1418 C CA . GLU A 1 194 ? -24.567 0.317 -32.542 1.00 36.00 194 GLU A CA 1
ATOM 1419 C C . GLU A 1 194 ? -24.817 -1.157 -32.219 1.00 36.00 194 GLU A C 1
ATOM 1421 O O . GLU A 1 194 ? -24.221 -1.731 -31.305 1.00 36.00 194 GLU A O 1
ATOM 1426 N N . GLU A 1 195 ? -25.798 -1.742 -32.898 1.00 40.00 195 GLU A N 1
ATOM 1427 C CA . GLU A 1 195 ? -26.176 -3.128 -32.694 1.00 40.00 195 GLU A CA 1
ATOM 1428 C C . GLU A 1 195 ? -25.065 -4.055 -33.188 1.00 40.00 195 GLU A C 1
ATOM 1430 O O . GLU A 1 195 ? -24.877 -4.246 -34.386 1.00 40.00 195 GLU A O 1
ATOM 1435 N N . ALA A 1 196 ? -24.399 -4.739 -32.262 1.00 35.28 196 ALA A N 1
ATOM 1436 C CA . ALA A 1 196 ? -23.790 -6.028 -32.555 1.00 35.28 196 ALA A CA 1
ATOM 1437 C C . ALA A 1 196 ? -24.838 -7.143 -32.368 1.00 35.28 196 ALA A C 1
ATOM 1439 O O . ALA A 1 196 ? -24.657 -8.061 -31.573 1.00 35.28 196 ALA A O 1
ATOM 1440 N N . HIS A 1 197 ? -25.951 -7.071 -33.107 1.00 34.88 197 HIS A N 1
ATOM 1441 C CA . HIS A 1 197 ? -26.771 -8.249 -33.384 1.00 34.88 197 HIS A CA 1
ATOM 1442 C C . HIS A 1 197 ? -26.137 -9.005 -34.557 1.00 34.88 197 HIS A C 1
ATOM 1444 O O . HIS A 1 197 ? -26.471 -8.812 -35.723 1.00 34.88 197 HIS A O 1
ATOM 1450 N N . GLY A 1 198 ? -25.185 -9.872 -34.220 1.00 28.61 198 GLY A N 1
ATOM 1451 C CA . GLY A 1 198 ? -24.643 -10.905 -35.093 1.00 28.61 198 GLY A CA 1
ATOM 1452 C C . GLY A 1 198 ? -24.828 -12.268 -34.437 1.00 28.61 198 GLY A C 1
ATOM 1453 O O . GLY A 1 198 ? -23.941 -12.722 -33.731 1.00 28.61 198 GLY A O 1
ATOM 1454 N N . ASP A 1 199 ? -26.015 -12.842 -34.635 1.00 35.31 199 ASP A N 1
ATOM 1455 C CA . ASP A 1 199 ? -26.345 -14.275 -34.650 1.00 35.31 199 ASP A CA 1
ATOM 1456 C C . ASP A 1 199 ? -25.511 -15.221 -33.755 1.00 35.31 199 ASP A C 1
ATOM 1458 O O . ASP A 1 199 ? -24.453 -15.689 -34.156 1.00 35.31 199 ASP A O 1
ATOM 1462 N N . VAL A 1 200 ? -26.040 -15.553 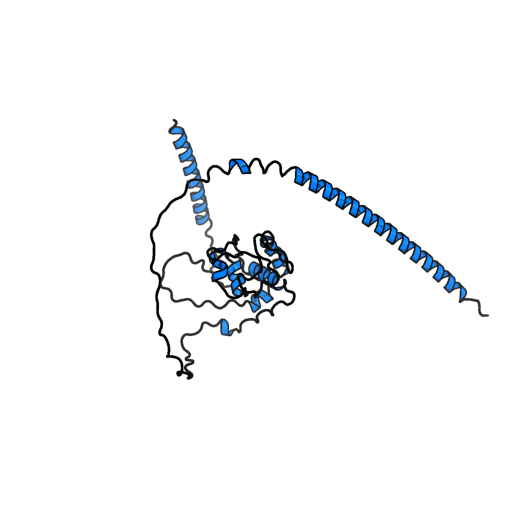-32.570 1.00 29.91 200 VAL A N 1
ATOM 1463 C CA . VAL A 1 200 ? -26.090 -16.926 -32.023 1.00 29.91 200 VAL A CA 1
ATOM 1464 C C . VAL A 1 200 ? -27.137 -16.971 -30.903 1.00 29.91 200 VAL A C 1
ATOM 1466 O O . VAL A 1 200 ? -26.842 -16.811 -29.722 1.00 29.91 200 VAL A O 1
ATOM 1469 N N . VAL A 1 201 ? -28.396 -17.184 -31.284 1.00 30.00 201 VAL A N 1
ATOM 1470 C CA . VAL A 1 201 ? -29.421 -17.725 -30.383 1.00 30.00 201 VAL A CA 1
ATOM 1471 C C . VAL A 1 201 ? -29.737 -19.146 -30.825 1.00 30.00 201 VAL A C 1
ATOM 1473 O O . VAL A 1 201 ? -30.602 -19.354 -31.662 1.00 30.00 201 VAL A O 1
ATOM 1476 N N . ASP A 1 202 ? -29.027 -20.125 -30.274 1.00 30.02 202 ASP A N 1
ATOM 1477 C CA . ASP A 1 202 ? -29.649 -21.374 -29.833 1.00 30.02 202 ASP A CA 1
ATOM 1478 C C . ASP A 1 202 ? -28.690 -22.127 -28.898 1.00 30.02 202 ASP A C 1
ATOM 1480 O O . ASP A 1 202 ? -27.474 -22.025 -29.037 1.00 30.02 202 ASP A O 1
ATOM 1484 N N . ALA A 1 203 ? -29.255 -22.902 -27.976 1.00 31.77 203 ALA A N 1
ATOM 1485 C CA . ALA A 1 203 ? -28.617 -23.662 -26.896 1.00 31.77 203 ALA A CA 1
ATOM 1486 C C . ALA A 1 203 ? -28.211 -22.875 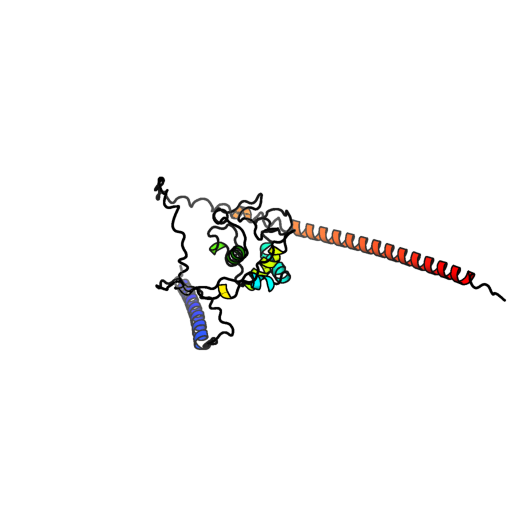-25.632 1.00 31.77 203 ALA A C 1
ATOM 1488 O O . ALA A 1 203 ? -27.039 -22.592 -25.408 1.00 31.77 203 ALA A O 1
ATOM 1489 N N . ALA A 1 204 ? -29.194 -22.605 -24.763 1.00 30.00 204 ALA A N 1
ATOM 1490 C CA . ALA A 1 204 ? -29.154 -22.945 -23.323 1.00 30.00 204 ALA A CA 1
ATOM 1491 C C . ALA A 1 204 ? -30.257 -22.203 -22.539 1.00 30.00 204 ALA A C 1
ATOM 1493 O O . ALA A 1 204 ? -30.001 -21.511 -21.558 1.00 30.00 204 ALA A O 1
ATOM 1494 N N . HIS A 1 205 ? -31.511 -22.370 -22.964 1.00 29.73 205 HIS A N 1
ATOM 1495 C CA . HIS A 1 205 ? -32.671 -22.223 -22.084 1.00 29.73 205 HIS A CA 1
ATOM 1496 C C . HIS A 1 205 ? -33.270 -23.614 -21.850 1.00 29.73 205 HIS A C 1
ATOM 1498 O O . HIS A 1 205 ? -34.297 -23.969 -22.412 1.00 29.73 205 HIS A O 1
ATOM 1504 N N . GLU A 1 206 ? -32.542 -24.416 -21.077 1.00 31.03 206 GLU A N 1
ATOM 1505 C CA . GLU A 1 206 ? -32.959 -25.668 -20.430 1.00 31.03 206 GLU A CA 1
ATOM 1506 C C . GLU A 1 206 ? -31.787 -25.967 -19.476 1.00 31.03 206 GLU A C 1
ATOM 1508 O O . GLU A 1 206 ? -30.719 -26.367 -19.915 1.00 31.03 206 GLU A O 1
ATOM 1513 N N . THR A 1 207 ? -31.769 -25.553 -18.212 1.00 28.31 207 THR A N 1
ATOM 1514 C CA . THR A 1 207 ? -32.652 -25.980 -17.128 1.00 28.31 207 THR A CA 1
ATOM 1515 C C . THR A 1 207 ? -32.506 -25.016 -15.944 1.00 28.31 207 THR A C 1
ATOM 1517 O O . THR A 1 207 ? -31.413 -24.870 -15.394 1.00 28.31 207 THR A O 1
ATOM 1520 N N . ALA A 1 208 ? -33.606 -24.410 -15.508 1.00 33.44 208 ALA A N 1
ATOM 1521 C CA . ALA A 1 208 ? -33.732 -23.809 -14.187 1.00 33.44 208 ALA A CA 1
ATOM 1522 C C . ALA A 1 208 ? -34.845 -24.554 -13.448 1.00 33.44 208 ALA A C 1
ATOM 1524 O O . ALA A 1 208 ? -35.996 -24.157 -13.555 1.00 33.44 208 ALA A O 1
ATOM 1525 N N . GLU A 1 209 ? -34.515 -25.631 -12.733 1.00 32.16 209 GLU A N 1
ATOM 1526 C CA . GLU A 1 209 ? -35.430 -26.303 -11.798 1.00 32.16 209 GLU A CA 1
ATOM 1527 C C . GLU A 1 209 ? -34.617 -26.962 -10.670 1.00 32.16 209 GLU A C 1
ATOM 1529 O O . GLU A 1 209 ? -34.053 -28.031 -10.875 1.00 32.16 209 GLU A O 1
ATOM 1534 N N . ASP A 1 210 ? -34.495 -26.255 -9.537 1.00 28.20 210 ASP A N 1
ATOM 1535 C CA . ASP A 1 210 ? -34.547 -26.731 -8.131 1.00 28.20 210 ASP A CA 1
ATOM 1536 C C . ASP A 1 210 ? -34.028 -25.577 -7.233 1.00 28.20 210 ASP A C 1
ATOM 1538 O O . ASP A 1 210 ? -32.829 -25.362 -7.085 1.00 28.20 210 ASP A O 1
ATOM 1542 N N . ALA A 1 211 ? -34.848 -24.559 -6.939 1.00 29.36 211 ALA A N 1
ATOM 1543 C CA . ALA A 1 211 ? -35.588 -24.419 -5.672 1.00 29.36 211 ALA A CA 1
ATOM 1544 C C . ALA A 1 211 ? -34.702 -24.702 -4.430 1.00 29.36 211 ALA A C 1
ATOM 1546 O O . ALA A 1 211 ? -34.192 -25.791 -4.246 1.00 29.36 211 ALA A O 1
ATOM 1547 N N . GLY A 1 212 ? -34.434 -23.769 -3.516 1.00 29.20 212 GLY A N 1
ATOM 1548 C CA . GLY A 1 212 ? -35.412 -22.935 -2.830 1.00 29.20 212 GLY A CA 1
ATOM 1549 C C . GLY A 1 212 ? -35.892 -23.614 -1.543 1.00 29.20 212 GLY A C 1
ATOM 1550 O O . GLY A 1 212 ? -37.010 -24.111 -1.523 1.00 29.20 212 GLY A O 1
ATOM 1551 N N . HIS A 1 213 ? -35.092 -23.618 -0.466 1.00 24.31 213 HIS A N 1
ATOM 1552 C CA . HIS A 1 213 ? -35.603 -23.741 0.909 1.00 24.31 213 HIS A CA 1
ATOM 1553 C C . HIS A 1 213 ? -34.533 -23.423 1.969 1.00 24.31 213 HIS A C 1
ATOM 1555 O O . HIS A 1 213 ? -33.396 -23.853 1.816 1.00 24.31 213 HIS A O 1
ATOM 1561 N N . ALA A 1 214 ? -34.965 -22.793 3.071 1.00 26.48 214 ALA A N 1
ATOM 1562 C CA . ALA A 1 214 ? -34.251 -22.495 4.326 1.00 26.48 214 ALA A CA 1
ATOM 1563 C C . ALA A 1 214 ? -33.377 -21.216 4.322 1.00 26.48 214 ALA A C 1
ATOM 1565 O O . ALA A 1 214 ? -32.427 -21.112 3.565 1.00 26.48 214 ALA A O 1
ATOM 1566 N N . VAL A 1 215 ? -33.593 -20.204 5.168 1.00 33.41 215 VAL A N 1
ATOM 1567 C CA . VAL A 1 215 ? -34.440 -20.098 6.365 1.00 33.41 215 VAL A CA 1
ATOM 1568 C C . VAL A 1 215 ? -34.681 -18.620 6.665 1.00 33.41 215 VAL A C 1
ATOM 1570 O O . VAL A 1 215 ? -33.768 -17.874 7.004 1.00 33.41 215 VAL A O 1
ATOM 1573 N N . ASP A 1 216 ? -35.949 -18.244 6.564 1.00 32.38 216 ASP A N 1
ATOM 1574 C CA . ASP A 1 216 ? -36.591 -17.267 7.430 1.00 32.38 216 ASP A CA 1
ATOM 1575 C C . ASP A 1 216 ? -36.633 -17.900 8.831 1.00 32.38 216 ASP A C 1
ATOM 1577 O O . ASP A 1 216 ? -37.376 -18.853 9.069 1.00 32.38 216 ASP A O 1
ATOM 1581 N N . ALA A 1 217 ? -35.727 -17.482 9.714 1.00 27.77 217 ALA A N 1
ATOM 1582 C CA . ALA A 1 217 ? -35.745 -17.850 11.123 1.00 27.77 217 ALA A CA 1
ATOM 1583 C C . ALA A 1 217 ? -34.969 -16.814 11.948 1.00 27.77 217 ALA A C 1
ATOM 1585 O O . ALA A 1 217 ? -33.743 -16.765 11.914 1.00 27.77 217 ALA A O 1
ATOM 1586 N N . ALA A 1 218 ? -35.733 -16.060 12.736 1.00 28.11 218 ALA A N 1
ATOM 1587 C CA . ALA A 1 218 ? -35.319 -15.387 13.963 1.00 28.11 218 ALA A CA 1
ATOM 1588 C C . ALA A 1 218 ? -34.501 -14.089 13.824 1.00 28.11 218 ALA A C 1
ATOM 1590 O O . ALA A 1 218 ? -33.327 -13.996 14.169 1.00 28.11 218 ALA A O 1
ATOM 1591 N N . HIS A 1 219 ? -35.216 -13.028 13.451 1.00 30.78 219 HIS A N 1
ATOM 1592 C CA . HIS A 1 219 ? -35.188 -11.810 14.262 1.00 30.78 219 HIS A CA 1
ATOM 1593 C C . HIS A 1 219 ? -35.786 -12.134 15.648 1.00 30.78 219 HIS A C 1
ATOM 1595 O O . HIS A 1 219 ? -36.731 -12.919 15.705 1.00 30.78 219 HIS A O 1
ATOM 1601 N N . GLU A 1 220 ? -35.279 -11.486 16.705 1.00 33.03 220 GLU A N 1
ATOM 1602 C CA . GLU A 1 220 ? -35.751 -11.546 18.105 1.00 33.03 220 GLU A CA 1
ATOM 1603 C C . GLU A 1 220 ? -35.062 -12.617 18.978 1.00 33.03 220 GLU A C 1
ATOM 1605 O O . GLU A 1 220 ? -35.532 -13.741 19.059 1.00 33.03 220 GLU A O 1
ATOM 1610 N N . GLU A 1 221 ? -33.928 -12.260 19.608 1.00 30.39 221 GLU A N 1
ATOM 1611 C CA . GLU A 1 221 ? -33.746 -12.287 21.076 1.00 30.39 221 GLU A CA 1
ATOM 1612 C C . GLU A 1 221 ? -32.560 -11.378 21.515 1.00 30.39 221 GLU A C 1
ATOM 1614 O O . GLU A 1 221 ? -31.395 -11.698 21.304 1.00 30.39 221 GLU A O 1
ATOM 1619 N N . VAL A 1 222 ? -32.905 -10.222 22.110 1.00 25.47 222 VAL A N 1
ATOM 1620 C CA . VAL A 1 222 ? -32.405 -9.689 23.406 1.00 25.47 222 VAL A CA 1
ATOM 1621 C C . VAL A 1 222 ? -30.878 -9.477 23.567 1.00 25.47 222 VAL A C 1
ATOM 1623 O O . VAL A 1 222 ? -30.108 -10.410 23.741 1.00 25.47 222 VAL A O 1
ATOM 1626 N N . GLU A 1 223 ? -30.347 -8.248 23.520 1.00 35.03 223 GLU A N 1
ATOM 1627 C CA . GLU A 1 223 ? -30.271 -7.283 24.647 1.00 35.03 223 GLU A CA 1
ATOM 1628 C C . GLU A 1 223 ? -30.036 -7.877 26.055 1.00 35.03 223 GLU A C 1
ATOM 1630 O O . GLU A 1 223 ? -30.876 -7.756 26.938 1.00 35.03 223 GLU A O 1
ATOM 1635 N N . ASN A 1 224 ? -28.872 -8.485 26.296 1.00 27.81 224 ASN A N 1
ATOM 1636 C CA . ASN A 1 224 ? -28.135 -8.479 27.577 1.00 27.81 224 ASN A CA 1
ATOM 1637 C C . ASN A 1 224 ? -26.776 -9.139 27.259 1.00 27.81 224 ASN A C 1
ATOM 1639 O O . ASN A 1 224 ? -26.768 -10.212 26.675 1.00 27.81 224 ASN A O 1
ATOM 1643 N N . VAL A 1 225 ? -25.587 -8.597 27.518 1.00 29.91 225 VAL A N 1
ATOM 1644 C CA . VAL A 1 225 ? -25.090 -8.237 28.843 1.00 29.91 225 VAL A CA 1
ATOM 1645 C C . VAL A 1 225 ? -23.999 -7.171 28.697 1.00 29.91 225 VAL A C 1
ATOM 1647 O O . VAL A 1 225 ? -22.846 -7.466 28.391 1.00 29.91 225 VAL A O 1
ATOM 1650 N N . SER A 1 226 ? -24.359 -5.914 28.945 1.00 36.28 226 SER A N 1
ATOM 1651 C CA . SER A 1 226 ? -23.419 -4.930 29.475 1.00 36.28 226 SER A CA 1
ATOM 1652 C C . SER A 1 226 ? -23.476 -5.025 30.998 1.00 36.28 226 SER A C 1
ATOM 1654 O O . SER A 1 226 ? -24.392 -4.478 31.607 1.00 36.28 226 SER A O 1
ATOM 1656 N N . ALA A 1 227 ? -22.543 -5.756 31.602 1.00 36.81 227 ALA A N 1
ATOM 1657 C CA . ALA A 1 227 ? -22.147 -5.628 33.006 1.00 36.81 227 ALA A CA 1
ATOM 1658 C C . ALA A 1 227 ? -21.070 -6.679 33.294 1.00 36.81 227 ALA A C 1
ATOM 1660 O O . ALA A 1 227 ? -21.416 -7.790 33.657 1.00 36.81 227 ALA A O 1
ATOM 1661 N N . ASP A 1 228 ? -19.801 -6.344 33.038 1.00 33.34 228 ASP A N 1
ATOM 1662 C CA . ASP A 1 228 ? -18.615 -6.806 33.790 1.00 33.34 228 ASP A CA 1
ATOM 1663 C C . ASP A 1 228 ? -17.338 -6.416 33.023 1.00 33.34 228 ASP A C 1
ATOM 1665 O O . ASP A 1 228 ? -16.648 -7.246 32.436 1.00 33.34 228 ASP A O 1
ATOM 1669 N N . ALA A 1 229 ? -17.024 -5.118 32.984 1.00 29.44 229 ALA A N 1
ATOM 1670 C CA . ALA A 1 229 ? -15.722 -4.647 32.493 1.00 29.44 229 ALA A CA 1
ATOM 1671 C C . ALA A 1 229 ? -15.193 -3.407 33.237 1.00 29.44 229 ALA A C 1
ATOM 1673 O O . ALA A 1 229 ? -14.264 -2.760 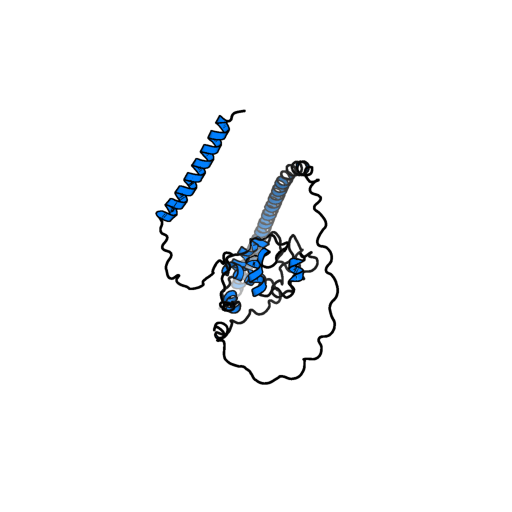32.774 1.00 29.44 229 ALA A O 1
ATOM 1674 N N . GLU A 1 230 ? -15.728 -3.104 34.423 1.00 36.69 230 GLU A N 1
ATOM 1675 C CA . GLU A 1 230 ? -15.226 -2.041 35.309 1.00 36.69 230 GLU A CA 1
ATOM 1676 C C . GLU A 1 230 ? -14.502 -2.667 36.515 1.00 36.69 230 GLU A C 1
ATOM 1678 O O . GLU A 1 230 ? -14.837 -2.422 37.671 1.00 36.69 230 GLU A O 1
ATOM 1683 N N . ALA A 1 231 ? -13.548 -3.562 36.236 1.00 34.12 231 ALA A N 1
ATOM 1684 C CA . ALA A 1 231 ? -12.653 -4.144 37.247 1.00 34.12 231 ALA A CA 1
ATOM 1685 C C . ALA A 1 231 ? -11.286 -4.598 36.686 1.00 34.12 231 ALA A C 1
ATOM 1687 O O . ALA A 1 231 ? -10.598 -5.399 37.315 1.00 34.12 231 ALA A O 1
ATOM 1688 N N . GLY A 1 232 ? -10.887 -4.125 35.498 1.00 38.62 232 GLY A N 1
ATOM 1689 C CA . GLY A 1 232 ? -9.630 -4.530 34.846 1.00 38.62 232 GLY A CA 1
ATOM 1690 C C . GLY A 1 232 ? -8.625 -3.405 34.593 1.00 38.62 232 GLY A C 1
ATOM 1691 O O . GLY A 1 232 ? -7.488 -3.687 34.233 1.00 38.62 232 GLY A O 1
ATOM 1692 N N . VAL A 1 233 ? -9.015 -2.140 34.771 1.00 36.66 233 VAL A N 1
ATOM 1693 C CA . VAL A 1 233 ? -8.208 -0.996 34.306 1.00 36.66 233 VAL A CA 1
ATOM 1694 C C . VAL A 1 233 ? -7.166 -0.540 35.338 1.00 36.66 233 VAL A C 1
ATOM 1696 O O . VAL A 1 233 ? -6.114 -0.039 34.954 1.00 36.66 233 VAL A O 1
ATOM 1699 N N . ASP A 1 234 ? -7.358 -0.821 36.629 1.00 34.44 234 ASP A N 1
ATOM 1700 C CA . ASP A 1 234 ? -6.368 -0.452 37.655 1.00 34.44 234 ASP A CA 1
ATOM 1701 C C . ASP A 1 234 ? -5.190 -1.438 37.765 1.00 34.44 234 ASP A C 1
ATOM 1703 O O . ASP A 1 234 ? -4.132 -1.075 38.263 1.00 34.44 234 ASP A O 1
ATOM 1707 N N . ALA A 1 235 ? -5.311 -2.665 37.243 1.00 37.31 235 ALA A N 1
ATOM 1708 C CA . ALA A 1 235 ? -4.231 -3.658 37.306 1.00 37.31 235 ALA A CA 1
ATOM 1709 C C . ALA A 1 235 ? -3.204 -3.545 36.161 1.00 37.31 235 ALA A C 1
ATOM 1711 O O . ALA A 1 235 ? -2.110 -4.095 36.269 1.00 37.31 235 ALA A O 1
ATOM 1712 N N . LEU A 1 236 ? -3.534 -2.850 35.063 1.00 32.97 236 LEU A N 1
ATOM 1713 C CA . LEU A 1 236 ? -2.622 -2.687 33.922 1.00 32.97 236 LEU A CA 1
ATOM 1714 C C . LEU A 1 236 ? -1.713 -1.455 34.023 1.00 32.97 236 LEU A C 1
ATOM 1716 O O . LEU A 1 236 ? -0.719 -1.390 33.303 1.00 32.97 236 LEU A O 1
ATOM 1720 N N . THR A 1 237 ? -2.009 -0.511 34.916 1.00 35.81 237 THR A N 1
ATOM 1721 C CA . THR A 1 237 ? -1.231 0.733 35.020 1.00 35.81 237 THR A CA 1
ATOM 1722 C C . THR A 1 237 ? 0.032 0.540 35.871 1.00 35.81 237 THR A C 1
ATOM 1724 O O . THR A 1 237 ? 1.104 0.980 35.471 1.00 35.81 237 THR A O 1
ATOM 1727 N N . ASP A 1 238 ? -0.027 -0.253 36.948 1.00 35.66 238 ASP A N 1
ATOM 1728 C CA . ASP A 1 238 ? 1.147 -0.539 37.798 1.00 35.66 238 ASP A CA 1
ATOM 1729 C C . ASP A 1 238 ? 2.190 -1.471 37.139 1.00 35.66 238 ASP A C 1
ATOM 1731 O O . ASP A 1 238 ? 3.353 -1.496 37.542 1.00 35.66 238 ASP A O 1
ATOM 1735 N N . ALA A 1 239 ? 1.814 -2.228 36.101 1.00 36.84 239 ALA A N 1
ATOM 1736 C CA . ALA A 1 239 ? 2.737 -3.104 35.368 1.00 36.84 239 ALA A CA 1
ATOM 1737 C C . ALA A 1 239 ? 3.542 -2.372 34.273 1.00 36.84 239 ALA A C 1
ATOM 1739 O O . ALA A 1 239 ? 4.564 -2.887 33.817 1.00 36.84 239 ALA A O 1
ATOM 1740 N N . ALA A 1 240 ? 3.103 -1.181 33.848 1.00 35.03 240 ALA A N 1
ATOM 1741 C CA . ALA A 1 240 ? 3.731 -0.421 32.766 1.00 35.03 240 ALA A CA 1
ATOM 1742 C C . ALA A 1 240 ? 4.912 0.451 33.237 1.00 35.03 240 ALA A C 1
ATOM 1744 O O . ALA A 1 240 ? 5.814 0.731 32.450 1.00 35.03 240 ALA A O 1
ATOM 1745 N N . GLU A 1 241 ? 4.951 0.832 34.516 1.00 37.09 241 GLU A N 1
ATOM 1746 C CA . GLU A 1 241 ? 5.981 1.731 35.060 1.00 37.09 241 GLU A CA 1
ATOM 1747 C C . GLU A 1 241 ? 7.281 1.018 35.474 1.00 37.09 241 GLU A C 1
ATOM 1749 O O . GLU A 1 241 ? 8.336 1.646 35.519 1.00 37.09 241 GLU A O 1
ATOM 1754 N N . GLY A 1 242 ? 7.249 -0.303 35.691 1.00 36.94 242 GLY A N 1
ATOM 1755 C CA . GLY A 1 242 ? 8.454 -1.103 35.955 1.00 36.94 242 GLY A CA 1
ATOM 1756 C C . GLY A 1 242 ? 9.240 -1.499 34.699 1.00 36.94 242 GLY A C 1
ATOM 1757 O O . GLY A 1 242 ? 10.443 -1.705 34.766 1.00 36.94 242 GLY A O 1
ATOM 1758 N N . ALA A 1 243 ? 8.588 -1.573 33.535 1.00 38.22 243 ALA A N 1
ATOM 1759 C CA . ALA A 1 243 ? 9.204 -2.083 32.305 1.00 38.22 243 ALA A CA 1
ATOM 1760 C C . ALA A 1 243 ? 10.011 -1.029 31.517 1.00 38.22 243 ALA A C 1
ATOM 1762 O O . ALA A 1 243 ? 10.640 -1.363 30.514 1.00 38.22 243 ALA A O 1
ATOM 1763 N N . GLN A 1 244 ? 9.987 0.242 31.936 1.00 39.44 244 GLN A N 1
ATOM 1764 C CA . GLN A 1 244 ? 10.678 1.333 31.239 1.00 39.44 244 GLN A CA 1
ATOM 1765 C C . GLN A 1 244 ? 12.115 1.580 31.729 1.00 39.44 244 GLN A C 1
ATOM 1767 O O . GLN A 1 244 ? 12.899 2.133 30.960 1.00 39.44 244 GLN A O 1
ATOM 1772 N N . SER A 1 245 ? 12.496 1.160 32.944 1.00 43.84 245 SER A N 1
ATOM 1773 C CA . SER A 1 245 ? 13.887 1.300 33.417 1.00 43.84 245 SER A CA 1
ATOM 1774 C C . SER A 1 245 ? 14.809 0.234 32.827 1.00 43.84 245 SER A C 1
ATOM 1776 O O . SER A 1 245 ? 15.893 0.557 32.356 1.00 43.84 245 SER A O 1
ATOM 1778 N N . ASP A 1 246 ? 14.337 -1.010 32.738 1.00 42.47 246 ASP A N 1
ATOM 1779 C CA . ASP A 1 246 ? 15.169 -2.152 32.333 1.00 42.47 246 ASP A CA 1
ATOM 1780 C C . ASP A 1 246 ? 15.540 -2.126 30.838 1.00 42.47 246 ASP A C 1
ATOM 1782 O O . ASP A 1 246 ? 16.536 -2.710 30.415 1.00 42.47 246 ASP A O 1
ATOM 1786 N N . VAL A 1 247 ? 14.750 -1.422 30.019 1.00 39.41 247 VAL A N 1
ATOM 1787 C CA . VAL A 1 247 ? 15.012 -1.250 28.581 1.00 39.41 247 VAL A CA 1
ATOM 1788 C C . VAL A 1 247 ? 16.056 -0.161 28.322 1.00 39.41 247 VAL A C 1
ATOM 1790 O O . VAL A 1 247 ? 16.782 -0.251 27.337 1.00 39.41 247 VAL A O 1
ATOM 1793 N N . ALA A 1 248 ? 16.165 0.850 29.187 1.00 45.06 248 ALA A N 1
ATOM 1794 C CA . ALA A 1 248 ? 17.158 1.910 29.022 1.00 45.06 248 ALA A CA 1
ATOM 1795 C C . ALA A 1 248 ? 18.574 1.395 29.326 1.00 45.06 248 ALA A C 1
ATOM 1797 O O . ALA A 1 248 ? 19.476 1.600 28.514 1.00 45.06 248 ALA A O 1
ATOM 1798 N N . ASP A 1 249 ? 18.731 0.642 30.418 1.00 45.22 249 ASP A N 1
ATOM 1799 C CA . ASP A 1 249 ? 20.017 0.057 30.816 1.00 45.22 249 ASP A CA 1
ATOM 1800 C C . ASP A 1 249 ? 20.514 -0.984 29.791 1.00 45.22 249 ASP A C 1
ATOM 1802 O O . ASP A 1 249 ? 21.693 -1.019 29.443 1.00 45.22 249 ASP A O 1
ATOM 1806 N N . ALA A 1 250 ? 19.603 -1.778 29.213 1.00 44.09 250 ALA A N 1
ATOM 1807 C CA . ALA A 1 250 ? 19.947 -2.760 28.181 1.00 44.09 250 ALA A CA 1
ATOM 1808 C C . ALA A 1 250 ? 20.350 -2.123 26.836 1.00 44.09 250 ALA A C 1
ATOM 1810 O O . ALA A 1 250 ? 21.142 -2.697 26.086 1.00 44.09 250 ALA A O 1
ATOM 1811 N N . VAL A 1 251 ? 19.803 -0.947 26.507 1.00 35.41 251 VAL A N 1
ATOM 1812 C CA . VAL A 1 251 ? 20.176 -0.207 25.292 1.00 35.41 251 VAL A CA 1
ATOM 1813 C C . VAL A 1 251 ? 21.552 0.435 25.455 1.00 35.41 251 VAL A C 1
ATOM 1815 O O . VAL A 1 251 ? 22.331 0.404 24.505 1.00 35.41 251 VAL A O 1
ATOM 1818 N N . GLU A 1 252 ? 21.885 0.950 26.639 1.00 51.16 252 GLU A N 1
ATOM 1819 C CA . GLU A 1 252 ? 23.200 1.540 26.912 1.00 51.16 252 GLU A CA 1
ATOM 1820 C C . GLU A 1 252 ? 24.315 0.479 26.824 1.00 51.16 252 GLU A C 1
ATOM 1822 O O . GLU A 1 252 ? 25.261 0.649 26.050 1.00 51.16 252 GLU A O 1
ATOM 1827 N N . GLU A 1 253 ? 24.126 -0.681 27.466 1.00 51.34 253 GLU A N 1
ATOM 1828 C CA . GLU A 1 253 ? 25.068 -1.813 27.426 1.00 51.34 253 GLU A CA 1
ATOM 1829 C C . GLU A 1 253 ? 25.266 -2.368 25.999 1.00 51.34 253 GLU A C 1
ATOM 1831 O O . GLU A 1 253 ? 26.386 -2.688 25.578 1.00 51.34 253 GLU A O 1
ATOM 1836 N N . ALA A 1 254 ? 24.191 -2.421 25.203 1.00 36.91 254 ALA A N 1
ATOM 1837 C CA . ALA A 1 254 ? 24.261 -2.843 23.806 1.00 36.91 254 ALA A CA 1
ATOM 1838 C C . ALA A 1 254 ? 25.001 -1.826 22.918 1.00 36.91 254 ALA A C 1
ATOM 1840 O O . ALA A 1 254 ? 25.718 -2.220 21.995 1.00 36.91 254 ALA A O 1
ATOM 1841 N N . THR A 1 255 ? 24.857 -0.524 23.188 1.00 45.03 255 THR A N 1
ATOM 1842 C CA . THR A 1 255 ? 25.558 0.523 22.427 1.00 45.03 255 THR A CA 1
ATOM 1843 C C . THR A 1 255 ? 27.047 0.605 22.752 1.00 45.03 255 THR A C 1
ATOM 1845 O O . THR A 1 255 ? 27.845 0.816 21.838 1.00 45.03 255 THR A O 1
ATOM 1848 N N . GLU A 1 256 ? 27.439 0.368 24.004 1.00 58.22 256 GLU A N 1
ATOM 1849 C CA . GLU A 1 256 ? 28.847 0.344 24.421 1.00 58.22 256 GLU A CA 1
ATOM 1850 C C . GLU A 1 256 ? 29.572 -0.871 23.818 1.00 58.22 256 GLU A C 1
ATOM 1852 O O . GLU A 1 256 ? 30.606 -0.725 23.166 1.00 58.22 256 GLU A O 1
ATOM 1857 N N . THR A 1 257 ? 28.935 -2.047 23.864 1.00 53.12 257 THR A N 1
ATOM 1858 C CA . THR A 1 257 ? 29.456 -3.279 23.242 1.00 53.12 257 THR A CA 1
ATOM 1859 C C . THR A 1 257 ? 29.626 -3.139 21.721 1.00 53.12 257 THR A C 1
ATOM 1861 O O . THR A 1 257 ? 30.604 -3.623 21.139 1.00 53.12 257 THR A O 1
ATOM 1864 N N . ALA A 1 258 ? 28.686 -2.460 21.054 1.00 38.56 258 ALA A N 1
ATOM 1865 C CA . ALA A 1 258 ? 28.764 -2.203 19.618 1.00 38.56 258 ALA A CA 1
ATOM 1866 C C . ALA A 1 258 ? 29.889 -1.215 19.259 1.00 38.56 258 ALA A C 1
ATOM 1868 O O . ALA A 1 258 ? 30.541 -1.383 18.228 1.00 38.56 258 ALA A O 1
ATOM 1869 N N . SER A 1 259 ? 30.143 -0.217 20.110 1.00 45.91 259 SER A N 1
ATOM 1870 C CA . SER A 1 259 ? 31.217 0.763 19.918 1.00 45.91 259 SER A CA 1
ATOM 1871 C C . SER A 1 259 ? 32.608 0.144 20.101 1.00 45.91 259 SER A C 1
ATOM 1873 O O . SER A 1 259 ? 33.498 0.395 19.287 1.00 45.91 259 SER A O 1
ATOM 1875 N N . ASP A 1 260 ? 32.787 -0.714 21.108 1.00 58.25 260 ASP A N 1
ATOM 1876 C CA . ASP A 1 260 ? 34.060 -1.407 21.359 1.00 58.25 260 ASP A CA 1
ATOM 1877 C C . ASP A 1 260 ? 34.395 -2.409 20.250 1.00 58.25 260 ASP A C 1
ATOM 1879 O O . ASP A 1 260 ? 35.533 -2.487 19.782 1.00 58.25 260 ASP A O 1
ATOM 1883 N N . THR A 1 261 ? 33.380 -3.120 19.751 1.00 56.69 261 THR A N 1
ATOM 1884 C CA . THR A 1 261 ? 33.540 -4.026 18.605 1.00 56.69 261 THR A CA 1
ATOM 1885 C C . THR A 1 261 ? 33.920 -3.251 17.342 1.00 56.69 261 THR A C 1
ATOM 1887 O O . THR A 1 261 ? 34.780 -3.688 16.580 1.00 56.69 261 THR A O 1
ATOM 1890 N N . ALA A 1 262 ? 33.316 -2.078 17.121 1.00 42.34 262 ALA A N 1
ATOM 1891 C CA . ALA A 1 262 ? 33.644 -1.234 15.978 1.00 42.34 262 ALA A CA 1
ATOM 1892 C C . ALA A 1 262 ? 35.077 -0.677 16.051 1.00 42.34 262 ALA A C 1
ATOM 1894 O O . ALA A 1 262 ? 35.747 -0.653 15.022 1.00 42.34 262 ALA A O 1
ATOM 1895 N N . SER A 1 263 ? 35.568 -0.286 17.236 1.00 63.88 263 SER A N 1
ATOM 1896 C CA . SER A 1 263 ? 36.973 0.130 17.408 1.00 63.88 263 SER A CA 1
ATOM 1897 C C . SER A 1 263 ? 37.944 -1.006 17.108 1.00 63.88 263 SER A C 1
ATOM 1899 O O . SER A 1 263 ? 38.836 -0.826 16.288 1.00 63.88 263 SER A O 1
ATOM 1901 N N . SER A 1 264 ? 37.708 -2.199 17.663 1.00 65.38 264 SER A N 1
ATOM 1902 C CA . SER A 1 264 ? 38.583 -3.357 17.429 1.00 65.38 264 SER A CA 1
ATOM 1903 C C . SER A 1 264 ? 38.682 -3.731 15.949 1.00 65.38 264 SER A C 1
ATOM 1905 O O . SER A 1 264 ? 39.756 -4.075 15.475 1.00 65.38 264 SER A O 1
ATOM 1907 N N . ILE A 1 265 ? 37.578 -3.641 15.201 1.00 52.72 265 ILE A N 1
ATOM 1908 C CA . ILE A 1 265 ? 37.579 -3.935 13.761 1.00 52.72 265 ILE A CA 1
ATOM 1909 C C . ILE A 1 265 ? 38.344 -2.860 12.979 1.00 52.72 265 ILE A C 1
ATOM 1911 O O . ILE A 1 265 ? 39.002 -3.171 11.989 1.00 52.72 265 ILE A O 1
ATOM 1915 N N . VAL A 1 266 ? 38.255 -1.593 13.391 1.00 52.50 266 VAL A N 1
ATOM 1916 C CA . VAL A 1 266 ? 38.997 -0.502 12.746 1.00 52.50 266 VAL A CA 1
ATOM 1917 C C . VAL A 1 266 ? 40.498 -0.627 13.011 1.00 52.50 266 VAL A C 1
ATOM 1919 O O . VAL A 1 266 ? 41.277 -0.405 12.084 1.00 52.50 266 VAL A O 1
ATOM 1922 N N . ASP A 1 267 ? 40.902 -1.035 14.214 1.00 72.81 267 ASP A N 1
ATOM 1923 C CA . ASP A 1 267 ? 42.306 -1.299 14.548 1.00 72.81 267 ASP A CA 1
ATOM 1924 C C . ASP A 1 267 ? 42.858 -2.487 13.738 1.00 72.81 267 ASP A C 1
ATOM 1926 O O . ASP A 1 267 ? 43.873 -2.334 13.058 1.00 72.81 267 ASP A O 1
ATOM 1930 N N . ASP A 1 268 ? 42.130 -3.611 13.674 1.00 63.94 268 ASP A N 1
ATOM 1931 C CA . ASP A 1 268 ? 42.525 -4.794 12.888 1.00 63.94 268 ASP A CA 1
ATOM 1932 C C . ASP A 1 268 ? 42.668 -4.476 11.386 1.00 63.94 268 ASP A C 1
ATOM 1934 O O . ASP A 1 268 ? 43.580 -4.953 10.707 1.00 63.94 268 ASP A O 1
ATOM 1938 N N . VAL A 1 269 ? 41.761 -3.658 10.839 1.00 47.62 269 VAL A N 1
ATOM 1939 C CA . VAL A 1 269 ? 41.822 -3.231 9.432 1.00 47.62 269 VAL A CA 1
ATOM 1940 C C . VAL A 1 269 ? 42.988 -2.274 9.197 1.00 47.62 269 VAL A C 1
ATOM 1942 O O . VAL A 1 269 ? 43.600 -2.325 8.133 1.00 47.62 269 VAL A O 1
ATOM 1945 N N . THR A 1 270 ? 43.315 -1.419 10.165 1.00 74.31 270 THR A N 1
ATOM 1946 C CA . THR A 1 270 ? 44.436 -0.478 10.044 1.00 74.31 270 THR A CA 1
ATOM 1947 C C . THR A 1 270 ? 45.768 -1.226 10.052 1.00 74.31 270 THR A C 1
ATOM 1949 O O . THR A 1 270 ? 46.564 -1.024 9.137 1.00 74.31 270 THR A O 1
ATOM 1952 N N . GLU A 1 271 ? 45.959 -2.179 10.970 1.00 78.06 271 GLU A N 1
ATOM 1953 C CA . GLU A 1 271 ? 47.164 -3.023 11.009 1.00 78.06 271 GLU A CA 1
ATOM 1954 C C . GLU A 1 271 ? 47.314 -3.877 9.740 1.00 78.06 271 GLU A C 1
ATOM 1956 O O . GLU A 1 271 ? 48.413 -4.020 9.200 1.00 78.06 271 GLU A O 1
ATOM 1961 N N . ALA A 1 272 ? 46.207 -4.413 9.211 1.00 61.16 272 ALA A N 1
ATOM 1962 C CA . ALA A 1 272 ? 46.227 -5.174 7.963 1.00 61.16 272 ALA A CA 1
ATOM 1963 C C . ALA A 1 272 ? 46.597 -4.306 6.748 1.00 61.16 272 ALA A C 1
ATOM 1965 O O . ALA A 1 272 ? 47.271 -4.781 5.832 1.00 61.16 272 ALA A O 1
ATOM 1966 N N . VAL A 1 273 ? 46.166 -3.040 6.727 1.00 57.69 273 VAL A N 1
ATOM 1967 C CA . VAL A 1 273 ? 46.522 -2.089 5.665 1.00 57.69 273 VAL A CA 1
ATOM 1968 C C . VAL A 1 273 ? 47.990 -1.685 5.765 1.00 57.69 273 VAL A C 1
ATOM 1970 O O . VAL A 1 273 ? 48.656 -1.670 4.735 1.00 57.69 273 VAL A O 1
ATOM 1973 N N . GLU A 1 274 ? 48.506 -1.419 6.968 1.00 77.62 274 GLU A N 1
ATOM 1974 C CA . GLU A 1 274 ? 49.919 -1.072 7.180 1.00 77.62 274 GLU A CA 1
ATOM 1975 C C . GLU A 1 274 ? 50.852 -2.228 6.786 1.00 77.62 274 GLU A C 1
ATOM 1977 O O . GLU A 1 274 ? 51.793 -2.031 6.015 1.00 77.62 274 GLU A O 1
ATOM 1982 N N . SER A 1 275 ? 50.521 -3.461 7.188 1.00 74.00 275 SER A N 1
ATOM 1983 C CA . SER A 1 275 ? 51.269 -4.656 6.779 1.00 74.00 275 SER A CA 1
ATOM 1984 C C . SER A 1 275 ? 51.275 -4.845 5.260 1.00 74.00 275 SER A C 1
ATOM 1986 O O . SER A 1 275 ? 52.303 -5.197 4.690 1.00 74.00 275 SER A O 1
ATOM 1988 N N . ALA A 1 276 ? 50.142 -4.612 4.591 1.00 59.53 276 ALA A N 1
ATOM 1989 C CA . ALA A 1 276 ? 50.060 -4.743 3.139 1.00 59.53 276 ALA A CA 1
ATOM 1990 C C . ALA A 1 276 ? 50.835 -3.634 2.410 1.00 59.53 276 ALA A C 1
ATOM 1992 O O . ALA A 1 276 ? 51.337 -3.860 1.310 1.00 59.53 276 ALA A O 1
ATOM 1993 N N . THR A 1 277 ? 50.938 -2.433 2.990 1.00 70.69 277 THR A N 1
ATOM 1994 C CA . THR A 1 277 ? 51.752 -1.356 2.414 1.00 70.69 277 THR A CA 1
ATOM 1995 C C . THR A 1 277 ? 53.248 -1.613 2.556 1.00 70.69 277 THR A C 1
ATOM 1997 O O . THR A 1 277 ? 53.969 -1.364 1.592 1.00 70.69 277 THR A O 1
ATOM 2000 N N . ASP A 1 278 ? 53.693 -2.184 3.677 1.00 77.69 278 ASP A N 1
ATOM 2001 C CA . ASP A 1 278 ? 55.098 -2.559 3.882 1.00 77.69 278 ASP A CA 1
ATOM 2002 C C . ASP A 1 278 ? 55.530 -3.670 2.906 1.00 77.69 278 ASP A C 1
ATOM 2004 O O . ASP A 1 278 ? 56.588 -3.575 2.285 1.00 77.69 278 ASP A O 1
ATOM 2008 N N . GLU A 1 279 ? 54.677 -4.677 2.674 1.00 71.38 279 GLU A N 1
ATOM 2009 C CA . GLU A 1 279 ? 54.943 -5.738 1.686 1.00 71.38 279 GLU A CA 1
ATOM 2010 C C . GLU A 1 279 ? 55.036 -5.197 0.247 1.00 71.38 279 GLU A C 1
ATOM 2012 O O . GLU A 1 279 ? 55.813 -5.696 -0.570 1.00 71.38 279 GLU A O 1
ATOM 2017 N N . VAL A 1 280 ? 54.251 -4.166 -0.086 1.00 64.50 280 VAL A N 1
ATOM 2018 C CA . VAL A 1 280 ? 54.291 -3.515 -1.406 1.00 64.50 280 VAL A CA 1
ATOM 2019 C C . VAL A 1 280 ? 55.547 -2.655 -1.570 1.00 64.50 280 VAL A C 1
ATOM 2021 O O . VAL A 1 280 ? 56.082 -2.581 -2.678 1.00 64.50 280 VAL A O 1
ATOM 2024 N N . GLU A 1 281 ? 56.028 -2.021 -0.500 1.00 72.00 281 GLU A N 1
ATOM 2025 C CA . GLU A 1 281 ? 57.268 -1.240 -0.510 1.00 72.00 281 GLU A CA 1
ATOM 2026 C C . GLU A 1 281 ? 58.501 -2.149 -0.645 1.00 72.00 281 GLU A C 1
ATOM 2028 O O . GLU A 1 281 ? 59.348 -1.896 -1.503 1.00 72.00 281 GLU A O 1
ATOM 2033 N N . GLU A 1 282 ? 58.543 -3.271 0.082 1.00 71.50 282 GLU A N 1
ATOM 2034 C CA . GLU A 1 282 ? 59.617 -4.271 -0.019 1.00 71.50 282 GLU A CA 1
ATOM 2035 C C . GLU A 1 282 ? 59.679 -4.903 -1.423 1.00 71.50 282 GLU A C 1
ATOM 2037 O O . GLU A 1 282 ? 60.748 -4.985 -2.033 1.00 71.50 282 GLU A O 1
ATOM 2042 N N . ALA A 1 283 ? 58.524 -5.251 -2.004 1.00 63.62 283 ALA A N 1
ATOM 2043 C CA . ALA A 1 283 ? 58.448 -5.768 -3.372 1.00 63.62 283 ALA A CA 1
ATOM 2044 C C . ALA A 1 283 ? 58.866 -4.730 -4.433 1.00 63.62 283 ALA A C 1
ATOM 2046 O O . ALA A 1 283 ? 59.399 -5.091 -5.485 1.00 63.62 283 ALA A 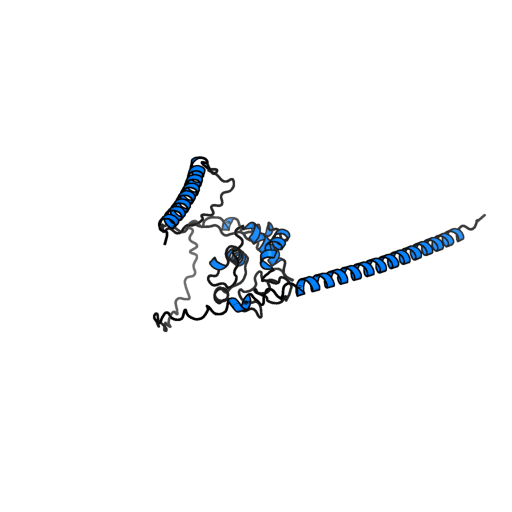O 1
ATOM 2047 N N . ALA A 1 284 ? 58.633 -3.437 -4.189 1.00 61.91 284 ALA A N 1
ATOM 2048 C CA . ALA A 1 284 ? 59.066 -2.371 -5.090 1.00 61.91 284 ALA A CA 1
ATOM 2049 C C . ALA A 1 284 ? 60.589 -2.151 -5.045 1.00 61.91 284 ALA A C 1
ATOM 2051 O O . ALA A 1 284 ? 61.181 -1.809 -6.073 1.00 61.91 284 ALA A O 1
ATOM 2052 N N . GLU A 1 285 ? 61.222 -2.373 -3.890 1.00 68.81 285 GLU A N 1
ATOM 2053 C CA . GLU A 1 285 ? 62.676 -2.283 -3.723 1.00 68.81 285 GLU A CA 1
ATOM 2054 C C . GLU A 1 285 ? 63.395 -3.471 -4.396 1.00 68.81 285 GLU A C 1
ATOM 2056 O O . GLU A 1 285 ? 64.384 -3.269 -5.103 1.00 68.81 285 GLU A O 1
ATOM 2061 N N . GLU A 1 286 ? 62.835 -4.686 -4.306 1.00 62.06 286 GLU A N 1
ATOM 2062 C CA . GLU A 1 286 ? 63.376 -5.891 -4.961 1.00 62.06 286 GLU A CA 1
ATOM 2063 C C . GLU A 1 286 ? 63.312 -5.797 -6.503 1.00 62.06 286 GLU A C 1
ATOM 2065 O O . GLU A 1 286 ? 64.277 -6.111 -7.205 1.00 62.06 286 GLU A O 1
ATOM 2070 N N . VAL A 1 287 ? 62.214 -5.252 -7.046 1.00 59.22 287 VAL A N 1
ATOM 2071 C CA . VAL A 1 287 ? 62.068 -4.980 -8.491 1.00 59.22 287 VAL A CA 1
ATOM 2072 C C . VAL A 1 287 ? 63.024 -3.872 -8.960 1.00 59.22 287 VAL A C 1
ATOM 2074 O O . VAL A 1 287 ? 63.460 -3.879 -10.113 1.00 59.22 287 VAL A O 1
ATOM 2077 N N . GLY A 1 288 ? 63.383 -2.928 -8.085 1.00 58.91 288 GLY A N 1
ATOM 2078 C CA . GLY A 1 288 ? 64.387 -1.901 -8.369 1.00 58.91 288 GLY A CA 1
ATOM 2079 C C . GLY A 1 288 ? 65.800 -2.471 -8.530 1.00 58.91 288 GLY A C 1
ATOM 2080 O O . GLY A 1 288 ? 66.545 -2.014 -9.397 1.00 58.91 288 GLY A O 1
ATOM 2081 N N . GLU A 1 289 ? 66.149 -3.500 -7.756 1.00 57.81 289 GLU A N 1
ATOM 2082 C CA . GLU A 1 289 ? 67.476 -4.124 -7.790 1.00 57.81 289 GLU A CA 1
ATOM 2083 C C . GLU A 1 289 ? 67.649 -5.106 -8.970 1.00 57.81 289 GLU A C 1
ATOM 2085 O O . GLU A 1 289 ? 68.736 -5.186 -9.549 1.00 57.81 289 GLU A O 1
ATOM 2090 N N . GLU A 1 290 ? 66.583 -5.775 -9.434 1.00 53.69 290 GLU A N 1
ATOM 2091 C CA . GLU A 1 290 ? 66.642 -6.604 -10.653 1.00 53.69 290 GLU A CA 1
ATOM 2092 C C . GLU A 1 290 ? 66.868 -5.771 -11.934 1.00 53.69 290 GLU A C 1
ATOM 2094 O O . GLU A 1 290 ? 67.606 -6.199 -12.827 1.00 53.69 290 GLU A O 1
ATOM 2099 N N . VAL A 1 291 ? 66.322 -4.550 -12.015 1.00 54.81 291 VAL A N 1
ATOM 2100 C CA . VAL A 1 291 ? 66.446 -3.673 -13.200 1.00 54.81 291 VAL A CA 1
ATOM 2101 C C . VAL A 1 291 ? 67.868 -3.110 -13.382 1.00 54.81 291 VAL A C 1
ATOM 2103 O O . VAL A 1 291 ? 68.292 -2.871 -14.519 1.00 54.81 291 VAL A O 1
ATOM 2106 N N . ASP A 1 292 ? 68.648 -2.963 -12.305 1.00 54.72 292 ASP A N 1
ATOM 2107 C CA . ASP A 1 292 ? 70.040 -2.480 -12.356 1.00 54.72 292 ASP A CA 1
ATOM 2108 C C . ASP A 1 292 ? 71.048 -3.569 -12.795 1.00 54.72 292 ASP A C 1
ATOM 2110 O O . ASP A 1 292 ? 72.159 -3.262 -13.238 1.00 54.72 292 ASP A O 1
ATOM 2114 N N . THR A 1 293 ? 70.667 -4.853 -12.766 1.00 57.00 293 THR A N 1
ATOM 2115 C CA . THR A 1 293 ? 71.565 -5.962 -13.154 1.00 57.00 293 THR A CA 1
ATOM 2116 C C . THR A 1 293 ? 71.563 -6.301 -14.652 1.00 57.00 293 THR A C 1
ATOM 2118 O O . THR A 1 293 ? 72.520 -6.913 -15.134 1.00 57.00 293 THR A O 1
ATOM 2121 N N . GLU A 1 294 ? 70.568 -5.849 -15.430 1.00 54.56 294 GLU A N 1
ATOM 2122 C CA . GLU A 1 294 ? 70.515 -6.073 -16.890 1.00 54.56 294 GLU A CA 1
ATOM 2123 C C . GLU A 1 294 ? 71.267 -5.017 -17.729 1.00 54.56 294 GLU A C 1
ATOM 2125 O O . GLU A 1 294 ? 71.507 -5.236 -18.917 1.00 54.56 294 GLU A O 1
ATOM 2130 N N . HIS A 1 295 ? 71.731 -3.907 -17.139 1.00 57.97 295 HIS A N 1
ATOM 2131 C CA . HIS A 1 295 ? 72.524 -2.877 -17.837 1.00 57.97 295 HIS A CA 1
ATOM 2132 C C . HIS A 1 295 ? 74.034 -2.980 -17.561 1.00 57.97 295 HIS A C 1
ATOM 2134 O O . HIS A 1 295 ? 74.731 -1.993 -17.315 1.00 57.97 295 HIS A O 1
ATOM 2140 N N . GLY A 1 296 ? 74.577 -4.195 -17.675 1.00 54.34 296 GLY A N 1
ATOM 2141 C CA . GLY A 1 296 ? 76.021 -4.399 -17.784 1.00 54.34 296 GLY A CA 1
ATOM 2142 C C . GLY A 1 296 ? 76.597 -3.690 -19.028 1.00 54.34 296 GLY A C 1
ATOM 2143 O O . GLY A 1 296 ? 75.994 -3.744 -20.104 1.00 54.34 296 GLY A O 1
ATOM 2144 N N . PRO A 1 297 ? 77.766 -3.025 -18.938 1.00 60.44 297 PRO A N 1
ATOM 2145 C CA . PRO A 1 297 ? 78.293 -2.221 -20.033 1.00 60.44 297 PRO A CA 1
ATOM 2146 C C . PRO A 1 297 ? 78.820 -3.112 -21.164 1.00 60.44 297 PRO A C 1
ATOM 2148 O O . PRO A 1 297 ? 79.922 -3.659 -21.092 1.00 60.44 297 PRO A O 1
ATOM 2151 N N . HIS A 1 298 ? 78.056 -3.221 -22.250 1.00 53.91 298 HIS A N 1
ATOM 2152 C CA . HIS A 1 298 ? 78.554 -3.743 -23.518 1.00 53.91 298 HIS A CA 1
ATOM 2153 C C . HIS A 1 298 ? 79.236 -2.627 -24.327 1.00 53.91 298 HIS A C 1
ATOM 2155 O O . HIS A 1 298 ? 78.592 -1.906 -25.080 1.00 53.91 298 HIS A O 1
ATOM 2161 N N . ASN A 1 299 ? 80.553 -2.537 -24.102 1.00 49.94 299 ASN A N 1
ATOM 2162 C CA . ASN A 1 299 ? 81.654 -2.171 -25.013 1.00 49.94 299 ASN A CA 1
ATOM 2163 C C . ASN A 1 299 ? 81.440 -1.077 -26.077 1.00 49.94 299 ASN A C 1
ATOM 2165 O O . ASN A 1 299 ? 80.929 -1.404 -27.174 1.00 49.94 299 ASN A O 1
#

Foldseek 3Di:
DDPVVVVVVVVVVVVVVCVVVVVVVVCCVVDVPPDPPDDPDDDDPPPDDDDDDDDDPDDDFDDFQLVLLVPADQVLLVVLCVVVVVQEALADVDDHGVHYHLQVQEFAWFPPGPPDDWWPQRVVVTGGNYLVLQLVCQCAVCVSRPRGPDPDRHDNDSSNSSNNVSNSQVRYPDRDDGDHTDDPVSRDDPPPDDDPPDDDPDDDPDDDDDDDDDDPDDDDDDDDDDDDDVPPDVVVPVVVVVVVPVVVVVVVVVVVVVVVVVVVVVVVVVVVVVVVVVVVVVVVVVVVVVVVVVPDDDD

Radius of gyration: 34.96 Å; chains: 1; bounding box: 118×66×81 Å

InterPro domains:
  IPR002327 Cytochrome c, class IA/ IB [PR00604] (83-90)
  IPR002327 Cytochrome c, class IA/ IB [PR00604] (96-111)
  IPR002327 Cytochrome c, class IA/ IB [PR00604] (112-122)
  IPR002327 Cytochrome c, class IA/ IB [PR00604] (126-142)
  IPR002327 Cytochrome c, class IA/ IB [PR00604] (145-155)
  IPR002327 Cytochrome c, class IA/ IB [PR00604] (162-170)
  IPR002327 Cytochrome c, class IA/ IB [PTHR11961] (72-172)
  IPR009056 Cytochrome c-like domain [PF00034] (74-172)
  IPR009056 Cytochrome c-like domain [PS51007] (72-172)
  IPR036909 Cytochrome c-like domain superfamily [G3DSA:1.10.760.10] (38-170)
  IPR036909 Cytochrome c-like domain superfamily [SSF46626] (71-181)